Protein AF-A0A925IHN0-F1 (afdb_monomer)

Radius of gyration: 24.18 Å; Cα contacts (8 Å, |Δi|>4): 310; chains: 1; bounding box: 68×54×60 Å

Structure (mmCIF, N/CA/C/O backbone):
data_AF-A0A925IHN0-F1
#
_entry.id   AF-A0A925IHN0-F1
#
loop_
_atom_site.group_PDB
_atom_site.id
_atom_site.type_symbol
_atom_site.label_atom_id
_atom_site.label_alt_id
_atom_site.label_comp_id
_atom_site.label_asym_id
_atom_site.label_entity_id
_atom_site.label_seq_id
_atom_site.pdbx_PDB_ins_code
_atom_site.Cartn_x
_atom_site.Cartn_y
_atom_site.Cartn_z
_atom_site.occupancy
_atom_site.B_iso_or_equiv
_atom_site.auth_seq_id
_atom_site.auth_comp_id
_atom_site.auth_asym_id
_atom_site.auth_atom_id
_atom_site.pdbx_PDB_model_num
ATOM 1 N N . LEU A 1 1 ? 2.507 -2.393 -21.330 1.00 58.31 1 LEU A N 1
ATOM 2 C CA . LEU A 1 1 ? 3.337 -2.197 -22.536 1.00 58.31 1 LEU A CA 1
ATOM 3 C C . LEU A 1 1 ? 3.927 -3.542 -22.960 1.00 58.31 1 LEU A C 1
ATOM 5 O O . LEU A 1 1 ? 4.761 -4.059 -22.225 1.00 58.31 1 LEU A O 1
ATOM 9 N N . PRO A 1 2 ? 3.437 -4.178 -24.037 1.00 65.94 2 PRO A N 1
ATOM 10 C CA . PRO A 1 2 ? 4.237 -5.161 -24.770 1.00 65.94 2 PRO A CA 1
ATOM 11 C C . PRO A 1 2 ? 5.411 -4.454 -25.461 1.00 65.94 2 PRO A C 1
ATOM 13 O O . PRO A 1 2 ? 5.288 -3.276 -25.797 1.00 65.94 2 PRO A O 1
ATOM 16 N N . ALA A 1 3 ? 6.532 -5.144 -25.640 1.00 78.12 3 ALA A N 1
ATOM 17 C CA . ALA A 1 3 ? 7.730 -4.598 -26.274 1.00 78.12 3 ALA A CA 1
ATOM 18 C C . ALA A 1 3 ? 8.287 -5.596 -27.291 1.00 78.12 3 ALA A C 1
ATOM 20 O O . ALA A 1 3 ? 8.149 -6.799 -27.098 1.00 78.12 3 ALA A O 1
ATOM 21 N N . ASP A 1 4 ? 8.949 -5.127 -28.346 1.00 83.94 4 ASP A N 1
ATOM 22 C CA . ASP A 1 4 ? 9.647 -6.025 -29.281 1.00 83.94 4 ASP A CA 1
ATOM 23 C C . ASP A 1 4 ? 10.891 -6.649 -28.631 1.00 83.94 4 ASP A C 1
ATOM 25 O O . ASP A 1 4 ? 11.229 -7.809 -28.872 1.00 83.94 4 ASP A O 1
ATOM 29 N N . TYR A 1 5 ? 11.533 -5.883 -27.745 1.00 87.56 5 TYR A N 1
ATOM 30 C CA . TYR A 1 5 ? 12.759 -6.253 -27.052 1.00 87.56 5 TYR A CA 1
ATOM 31 C C . TYR A 1 5 ? 12.606 -6.058 -25.546 1.00 87.56 5 TYR A C 1
ATOM 33 O O . TYR A 1 5 ? 12.182 -4.998 -25.084 1.00 87.56 5 TYR A O 1
ATOM 41 N N . VAL A 1 6 ? 13.023 -7.056 -24.772 1.00 91.50 6 VAL A N 1
ATOM 42 C CA . VAL A 1 6 ? 13.167 -6.958 -23.315 1.00 91.50 6 VAL A CA 1
ATOM 43 C C . VAL A 1 6 ? 14.621 -7.238 -22.961 1.00 91.50 6 VAL A C 1
ATOM 45 O O . VAL A 1 6 ? 15.126 -8.331 -23.209 1.00 91.50 6 VAL A O 1
ATOM 48 N N . CYS A 1 7 ? 15.308 -6.257 -22.376 1.00 93.19 7 CYS A N 1
ATOM 49 C CA . CYS A 1 7 ? 16.692 -6.401 -21.930 1.00 93.19 7 CYS A CA 1
ATOM 50 C C . CYS A 1 7 ? 16.763 -6.387 -20.402 1.00 93.19 7 CYS A C 1
ATOM 52 O O . CYS A 1 7 ? 16.406 -5.398 -19.764 1.00 93.19 7 CYS A O 1
ATOM 54 N N . PHE A 1 8 ? 17.250 -7.477 -19.815 1.00 94.12 8 PHE A N 1
ATOM 55 C CA . PHE A 1 8 ? 17.527 -7.546 -18.386 1.00 94.12 8 PHE A CA 1
ATOM 56 C C . PHE A 1 8 ? 18.848 -6.838 -18.078 1.00 94.12 8 PHE A C 1
ATOM 58 O O . PHE A 1 8 ? 19.930 -7.301 -18.458 1.00 94.12 8 PHE A O 1
ATOM 65 N N . TYR A 1 9 ? 18.754 -5.716 -17.367 1.00 92.38 9 TYR A N 1
ATOM 66 C CA . TYR A 1 9 ? 19.922 -4.975 -16.897 1.00 92.38 9 TYR A CA 1
ATOM 67 C C . TYR A 1 9 ? 20.627 -5.702 -15.740 1.00 92.38 9 TYR A C 1
ATOM 69 O O . TYR A 1 9 ? 21.833 -5.944 -15.802 1.00 92.38 9 TYR A O 1
ATOM 77 N N . GLU A 1 10 ? 19.849 -6.144 -14.749 1.00 90.00 10 GLU A N 1
ATOM 78 C CA . GLU A 1 10 ? 20.274 -6.976 -13.620 1.00 90.00 10 GLU A CA 1
ATOM 79 C C . GLU A 1 10 ? 19.376 -8.215 -13.494 1.00 90.00 10 GLU A C 1
ATOM 81 O O . GLU A 1 10 ? 18.238 -8.233 -13.965 1.00 90.00 10 GLU A O 1
ATOM 86 N N . ILE A 1 11 ? 19.909 -9.268 -12.867 1.00 91.88 11 ILE A N 1
ATOM 87 C CA . ILE A 1 11 ? 19.202 -10.539 -12.619 1.00 91.88 11 ILE A CA 1
ATOM 88 C C . ILE A 1 11 ? 19.032 -10.834 -11.129 1.00 91.88 11 ILE A C 1
ATOM 90 O O . ILE A 1 11 ? 18.585 -11.918 -10.759 1.00 91.88 11 ILE A O 1
ATOM 94 N N . GLU A 1 12 ? 19.408 -9.881 -10.283 1.00 92.25 12 GLU A N 1
ATOM 95 C CA . GLU A 1 12 ? 19.244 -9.937 -8.840 1.00 92.25 12 GLU A CA 1
ATOM 96 C C . GLU A 1 12 ? 18.234 -8.874 -8.413 1.00 92.25 12 GLU A C 1
ATOM 98 O O . GLU A 1 12 ? 18.152 -7.799 -9.002 1.00 92.25 12 GLU A O 1
ATOM 103 N N . LYS A 1 13 ? 17.458 -9.172 -7.375 1.00 90.25 13 LYS A N 1
ATOM 104 C CA . LYS A 1 13 ? 16.543 -8.226 -6.738 1.00 90.25 13 LYS A CA 1
ATOM 105 C C . LYS A 1 13 ? 16.678 -8.303 -5.228 1.00 90.25 13 LYS A C 1
ATOM 107 O O . LYS A 1 13 ? 17.002 -9.356 -4.683 1.00 90.25 13 LYS A O 1
ATOM 112 N N . PHE A 1 14 ? 16.394 -7.192 -4.559 1.00 85.06 14 PHE A N 1
ATOM 113 C CA . PHE A 1 14 ? 16.209 -7.162 -3.114 1.00 85.06 14 PHE A CA 1
ATOM 114 C C . PHE A 1 14 ? 14.735 -7.419 -2.796 1.00 85.06 14 PHE A C 1
ATOM 116 O O . PHE A 1 14 ? 13.862 -6.723 -3.312 1.00 85.06 14 PHE A O 1
ATOM 123 N N . ASP A 1 15 ? 14.446 -8.427 -1.982 1.00 80.75 15 ASP A N 1
ATOM 124 C CA . ASP A 1 15 ? 13.079 -8.803 -1.590 1.00 80.75 15 ASP A CA 1
ATOM 125 C C . ASP A 1 15 ? 12.663 -8.250 -0.217 1.00 80.75 15 ASP A C 1
ATOM 127 O O . ASP A 1 15 ? 11.688 -8.709 0.371 1.00 80.75 15 ASP A O 1
ATOM 131 N N . GLY A 1 16 ? 13.403 -7.265 0.298 1.00 74.62 16 GLY A N 1
ATOM 132 C CA . GLY A 1 16 ? 13.219 -6.728 1.647 1.00 74.62 16 GLY A CA 1
ATOM 133 C C . GLY A 1 16 ? 14.130 -7.378 2.690 1.00 74.62 16 GLY A C 1
ATOM 134 O O . GLY A 1 16 ? 14.309 -6.800 3.759 1.00 74.62 16 GLY A O 1
ATOM 135 N N . LYS A 1 17 ? 14.737 -8.538 2.388 1.00 77.12 17 LYS A N 1
ATOM 136 C CA . LYS A 1 17 ? 15.638 -9.254 3.307 1.00 77.12 17 LYS A CA 1
ATOM 137 C C . LYS A 1 17 ? 17.033 -9.430 2.730 1.00 77.12 17 LYS A C 1
ATOM 139 O O . LYS A 1 17 ? 18.016 -9.115 3.394 1.00 77.12 17 LYS A O 1
ATOM 144 N N . GLN A 1 18 ? 17.132 -9.903 1.492 1.00 85.38 18 GLN A N 1
ATOM 145 C CA . GLN A 1 18 ? 18.422 -10.161 0.857 1.00 85.38 18 GLN A CA 1
ATOM 146 C C . GLN A 1 18 ? 18.384 -9.890 -0.642 1.00 85.38 18 GLN A C 1
ATOM 148 O O . GLN A 1 18 ? 17.324 -9.828 -1.267 1.00 85.38 18 GLN A O 1
ATOM 153 N N . LYS A 1 19 ? 19.570 -9.737 -1.236 1.00 89.25 19 LYS A N 1
ATOM 154 C CA . LYS A 1 19 ? 19.704 -9.780 -2.691 1.00 89.25 19 LYS A CA 1
ATOM 155 C C . LYS A 1 19 ? 19.684 -11.237 -3.138 1.00 89.25 19 LYS A C 1
ATOM 157 O O . LYS A 1 19 ? 20.515 -12.026 -2.696 1.00 89.25 19 LYS A O 1
ATOM 162 N N . ARG A 1 20 ? 18.735 -11.589 -4.002 1.00 93.19 20 ARG A N 1
ATOM 163 C CA . ARG A 1 20 ? 18.602 -12.927 -4.589 1.00 93.19 20 ARG A CA 1
ATOM 164 C C . ARG A 1 20 ? 18.421 -12.848 -6.095 1.00 93.19 20 ARG A C 1
ATOM 166 O O . ARG A 1 20 ? 17.941 -11.841 -6.609 1.00 93.19 20 ARG A O 1
ATOM 173 N N . LEU A 1 21 ? 18.726 -13.940 -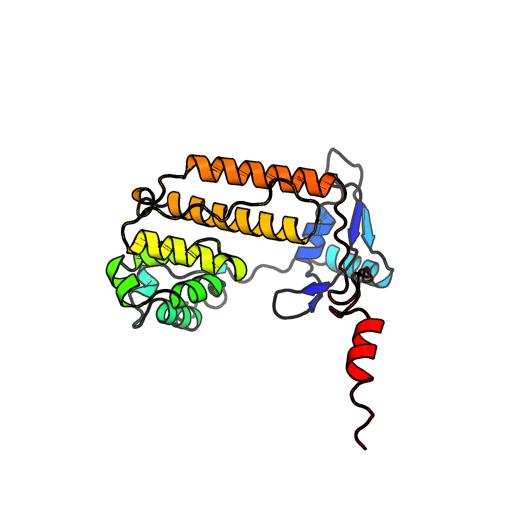6.788 1.00 93.31 21 LEU A N 1
ATOM 174 C CA . LEU A 1 21 ? 18.402 -14.083 -8.204 1.00 93.31 21 LEU A CA 1
ATOM 175 C C . LEU A 1 21 ? 16.885 -14.019 -8.446 1.00 93.31 21 LEU A C 1
ATOM 177 O O . LEU A 1 21 ? 16.080 -14.412 -7.590 1.00 93.31 21 LEU A O 1
ATOM 181 N N . LEU A 1 22 ? 16.507 -13.546 -9.633 1.00 93.75 22 LEU A N 1
ATOM 182 C CA . LEU A 1 22 ? 15.145 -13.661 -10.145 1.00 93.75 22 LEU A CA 1
ATOM 183 C C . LEU A 1 22 ? 14.744 -15.138 -10.247 1.00 93.75 22 LEU A C 1
ATOM 185 O O . LEU A 1 22 ? 15.524 -15.989 -10.674 1.00 93.75 22 LEU A O 1
ATOM 189 N N . SER A 1 23 ? 13.508 -15.430 -9.861 1.00 92.25 23 SER A N 1
ATOM 190 C CA . SER A 1 23 ? 12.905 -16.751 -10.029 1.00 92.25 23 SER A CA 1
ATOM 191 C C . SER A 1 23 ? 12.541 -17.017 -11.493 1.00 92.25 23 SER A C 1
ATOM 193 O O . SER A 1 23 ? 12.375 -16.088 -12.285 1.00 92.25 23 SER A O 1
ATOM 195 N N . THR A 1 24 ? 12.348 -18.293 -11.839 1.00 93.50 24 THR A N 1
ATOM 196 C CA . THR A 1 24 ? 11.813 -18.729 -13.141 1.00 93.50 24 THR A CA 1
ATOM 197 C C . THR A 1 24 ? 10.553 -17.953 -13.527 1.00 93.50 24 THR A C 1
ATOM 199 O O . THR A 1 24 ? 10.497 -17.377 -14.611 1.00 93.50 24 THR A O 1
ATOM 202 N N . ALA A 1 25 ? 9.584 -17.848 -12.611 1.00 91.94 25 ALA A N 1
ATOM 203 C CA . ALA A 1 25 ? 8.328 -17.144 -12.855 1.00 91.94 25 ALA A CA 1
ATOM 204 C C . ALA A 1 25 ? 8.532 -15.638 -13.099 1.00 91.94 25 ALA A C 1
ATOM 206 O O . ALA A 1 25 ? 7.928 -15.081 -14.011 1.00 91.94 25 ALA A O 1
ATOM 207 N N . GLU A 1 26 ? 9.415 -14.978 -12.338 1.00 93.38 26 GLU A N 1
ATOM 208 C CA . GLU A 1 26 ? 9.746 -13.559 -12.548 1.00 93.38 26 GLU A CA 1
ATOM 209 C C . GLU A 1 26 ? 10.398 -13.339 -13.926 1.00 93.38 26 GLU A C 1
ATOM 211 O O . GLU A 1 26 ? 10.008 -12.426 -14.656 1.00 93.38 26 GLU A O 1
ATOM 216 N N . VAL A 1 27 ? 11.343 -14.200 -14.324 1.00 94.00 27 VAL A N 1
ATOM 217 C CA . VAL A 1 27 ? 11.998 -14.125 -15.642 1.00 94.00 27 VAL A CA 1
ATOM 218 C C . VAL A 1 27 ? 11.002 -14.370 -16.775 1.00 94.00 27 VAL A C 1
ATOM 220 O O . VAL A 1 27 ? 11.007 -13.623 -17.751 1.00 94.00 27 VAL A O 1
ATOM 223 N N . GLN A 1 28 ? 10.127 -15.368 -16.652 1.00 92.38 28 GLN A N 1
ATOM 224 C CA . GLN A 1 28 ? 9.089 -15.662 -17.645 1.00 92.38 28 GLN A CA 1
ATOM 225 C C . GLN A 1 28 ? 8.056 -14.536 -17.747 1.00 92.38 28 GLN A C 1
ATOM 227 O O . GLN A 1 28 ? 7.673 -14.159 -18.852 1.00 92.38 28 GLN A O 1
ATOM 232 N N . GLN A 1 29 ? 7.651 -13.937 -16.625 1.00 90.75 29 GLN A N 1
ATOM 233 C CA . GLN A 1 29 ? 6.698 -12.826 -16.608 1.00 90.75 29 GLN A CA 1
ATOM 234 C C . GLN A 1 29 ? 7.269 -11.558 -17.258 1.00 90.75 29 GLN A C 1
ATOM 236 O O . GLN A 1 29 ? 6.552 -10.867 -17.985 1.00 90.75 29 GLN A O 1
ATOM 241 N N . ILE A 1 30 ? 8.540 -11.241 -16.994 1.00 91.75 30 ILE A N 1
ATOM 242 C CA . ILE A 1 30 ? 9.224 -10.076 -17.573 1.00 91.75 30 ILE A CA 1
ATOM 243 C C . ILE A 1 30 ? 9.556 -10.343 -19.046 1.00 91.75 30 ILE A C 1
ATOM 245 O O . ILE A 1 30 ? 9.188 -9.556 -19.916 1.00 91.75 30 ILE A O 1
ATOM 249 N N . GLY A 1 31 ? 10.201 -11.475 -19.337 1.00 90.62 31 GLY A N 1
ATOM 250 C CA . GLY A 1 31 ? 10.608 -11.871 -20.684 1.00 90.62 31 GLY A CA 1
ATOM 251 C C . GLY A 1 31 ? 9.425 -12.105 -21.621 1.00 90.62 31 GLY A C 1
ATOM 252 O O . GLY A 1 31 ? 9.484 -11.711 -22.777 1.00 90.62 31 GLY A O 1
ATOM 253 N N . GLY A 1 32 ? 8.309 -12.636 -21.117 1.00 88.38 32 GLY A N 1
ATOM 254 C CA . GLY A 1 32 ? 7.069 -12.832 -21.876 1.00 88.38 32 GLY A CA 1
ATOM 255 C C . GLY A 1 32 ? 6.355 -11.534 -22.268 1.00 88.38 32 GLY A C 1
ATOM 256 O O . GLY A 1 32 ? 5.334 -11.574 -22.951 1.00 88.38 32 GLY A O 1
ATOM 257 N N . ARG A 1 33 ? 6.865 -10.363 -21.854 1.00 87.56 33 ARG A N 1
ATOM 258 C CA . ARG A 1 33 ? 6.462 -9.071 -22.432 1.00 87.56 33 ARG A CA 1
ATOM 259 C C . ARG A 1 33 ? 7.106 -8.814 -23.799 1.00 87.56 33 ARG A C 1
ATOM 261 O O . ARG A 1 33 ? 6.639 -7.902 -24.484 1.00 87.56 33 ARG A O 1
ATOM 268 N N . ALA A 1 34 ? 8.138 -9.581 -24.170 1.00 88.00 34 ALA A N 1
ATOM 269 C CA . ALA A 1 34 ? 8.779 -9.528 -25.476 1.00 88.00 34 ALA A CA 1
ATOM 270 C C . ALA A 1 34 ? 7.908 -10.231 -26.524 1.00 88.00 34 ALA A C 1
ATOM 272 O O . ALA A 1 34 ? 7.707 -11.442 -26.458 1.00 88.00 34 ALA A O 1
ATOM 273 N N . GLY A 1 35 ? 7.443 -9.476 -27.517 1.00 76.38 35 GLY A N 1
ATOM 274 C CA . GLY A 1 35 ? 6.605 -9.962 -28.605 1.00 76.38 35 GLY A CA 1
ATOM 275 C C . GLY A 1 35 ? 5.163 -10.240 -28.172 1.00 76.38 35 GLY A C 1
ATOM 276 O O . GLY A 1 35 ? 4.886 -10.865 -27.148 1.00 76.38 35 GLY A O 1
ATOM 277 N N . ARG A 1 36 ? 4.203 -9.786 -28.978 1.00 67.94 36 ARG A N 1
ATOM 278 C CA . ARG A 1 36 ? 2.797 -10.185 -28.857 1.00 67.94 36 ARG A CA 1
ATOM 279 C C . ARG A 1 36 ? 2.274 -10.646 -30.203 1.00 67.94 36 ARG A C 1
ATOM 281 O O . ARG A 1 36 ? 2.460 -9.962 -31.208 1.00 67.94 36 ARG A O 1
ATOM 288 N N . PHE A 1 37 ? 1.557 -11.766 -30.181 1.00 60.47 37 PHE A N 1
ATOM 289 C CA . PHE A 1 37 ? 0.825 -12.281 -31.332 1.00 60.47 37 PHE A CA 1
ATOM 290 C C . PHE A 1 37 ? -0.070 -11.174 -31.920 1.00 60.47 37 PHE A C 1
ATOM 292 O O . PHE A 1 37 ? -0.899 -10.610 -31.205 1.00 60.47 37 PHE A O 1
ATOM 299 N N . GLY A 1 38 ? 0.155 -10.821 -33.189 1.00 64.12 38 GLY A N 1
ATOM 300 C CA . GLY A 1 38 ? -0.572 -9.766 -33.911 1.00 64.12 38 GLY A CA 1
ATOM 301 C C . GLY A 1 38 ? 0.113 -8.392 -33.996 1.00 64.12 38 GLY A C 1
ATOM 302 O O . GLY A 1 38 ? -0.321 -7.580 -34.805 1.00 64.12 38 GLY A O 1
ATOM 303 N N . PHE A 1 39 ? 1.180 -8.128 -33.228 1.00 60.41 39 PHE A N 1
ATOM 304 C CA . PHE A 1 39 ? 1.933 -6.857 -33.285 1.00 60.41 39 PHE A CA 1
ATOM 305 C C . PHE A 1 39 ? 3.406 -7.033 -33.672 1.00 60.41 39 PHE A C 1
ATOM 307 O O . PHE A 1 39 ? 3.976 -6.145 -34.300 1.00 60.41 39 PHE A O 1
ATOM 314 N N . SER A 1 40 ? 4.001 -8.184 -33.352 1.00 60.66 40 SER A N 1
ATOM 315 C CA . SER A 1 40 ? 5.400 -8.493 -33.666 1.00 60.66 40 SER A CA 1
ATOM 316 C C . SER A 1 40 ? 5.516 -9.953 -34.107 1.00 60.66 40 SER A C 1
ATOM 318 O O . SER A 1 40 ? 4.911 -10.831 -33.492 1.00 60.66 40 SER A O 1
ATOM 320 N N . ASN A 1 41 ? 6.317 -10.231 -35.143 1.00 67.31 41 ASN A N 1
ATOM 321 C CA . ASN A 1 41 ? 6.555 -11.602 -35.626 1.00 67.31 41 ASN A CA 1
ATOM 322 C C . ASN A 1 41 ? 7.339 -12.459 -34.614 1.00 67.31 41 ASN A C 1
ATOM 324 O O . ASN A 1 41 ? 7.203 -13.679 -34.600 1.00 67.31 41 ASN A O 1
ATOM 328 N N . ALA A 1 42 ? 8.156 -11.824 -33.770 1.00 76.94 42 ALA A N 1
ATOM 329 C CA . ALA A 1 42 ? 8.892 -12.453 -32.680 1.00 76.94 42 ALA A CA 1
ATOM 330 C C . ALA A 1 42 ? 9.222 -11.416 -31.594 1.00 76.94 42 ALA A C 1
ATOM 332 O O . ALA A 1 42 ? 9.293 -10.221 -31.877 1.00 76.94 42 ALA A O 1
ATOM 333 N N . GLY A 1 43 ? 9.437 -11.884 -30.363 1.00 86.06 43 GLY A N 1
ATOM 334 C CA . GLY A 1 43 ? 9.983 -11.092 -29.262 1.00 86.06 43 GLY A CA 1
ATOM 335 C C . GLY A 1 43 ? 11.420 -11.498 -28.958 1.00 86.06 43 GLY A C 1
ATOM 336 O O . GLY A 1 43 ? 11.735 -12.689 -28.953 1.00 86.06 43 GLY A O 1
ATOM 337 N N . ILE A 1 44 ? 12.295 -10.527 -28.696 1.00 90.50 44 ILE A N 1
ATOM 338 C CA . ILE A 1 44 ? 13.705 -10.785 -28.376 1.00 90.50 44 ILE A CA 1
ATOM 339 C C . ILE A 1 44 ? 13.974 -10.466 -26.905 1.00 90.50 44 ILE A C 1
ATOM 341 O O . ILE A 1 44 ? 13.706 -9.369 -26.419 1.00 90.50 44 ILE A O 1
ATOM 345 N N . ILE A 1 45 ? 14.554 -11.437 -26.197 1.00 93.12 45 ILE A N 1
ATOM 346 C CA . ILE A 1 45 ? 14.963 -11.303 -24.798 1.00 93.12 45 ILE A CA 1
ATOM 347 C C . ILE A 1 45 ? 16.491 -11.265 -24.736 1.00 93.12 45 ILE A C 1
ATOM 349 O O . ILE A 1 45 ? 17.165 -12.151 -25.264 1.00 93.12 45 ILE A O 1
ATOM 353 N N . GLY A 1 46 ? 17.039 -10.244 -24.081 1.00 93.12 46 GLY A N 1
ATOM 354 C CA . GLY A 1 46 ? 18.475 -10.009 -23.959 1.00 93.12 46 GLY A CA 1
ATOM 355 C C . GLY A 1 46 ? 18.921 -9.696 -22.532 1.00 93.12 46 GLY A C 1
ATOM 356 O O . GLY A 1 46 ? 18.112 -9.565 -21.614 1.00 93.12 46 GLY A O 1
ATOM 357 N N . ALA A 1 47 ? 20.234 -9.561 -22.356 1.00 94.69 47 ALA A N 1
ATOM 358 C CA . ALA A 1 47 ? 20.855 -9.108 -21.116 1.00 94.69 47 ALA A CA 1
ATOM 359 C C . ALA A 1 47 ? 22.118 -8.295 -21.420 1.00 94.69 47 ALA A C 1
ATOM 361 O O . ALA A 1 47 ? 22.730 -8.469 -22.473 1.00 94.69 47 ALA A O 1
ATOM 362 N N . THR A 1 48 ? 22.544 -7.457 -20.477 1.00 92.56 48 THR A N 1
ATOM 363 C CA . THR A 1 48 ? 23.720 -6.574 -20.628 1.00 92.56 48 THR A CA 1
ATOM 364 C C . THR A 1 48 ? 25.060 -7.305 -20.672 1.00 92.56 48 THR A C 1
ATOM 366 O O . THR A 1 48 ? 26.055 -6.742 -21.119 1.00 92.56 48 THR A O 1
ATOM 369 N N . ASN A 1 49 ? 25.115 -8.559 -20.215 1.00 93.50 49 ASN A N 1
ATOM 370 C CA . ASN A 1 49 ? 26.321 -9.377 -20.267 1.00 93.50 49 ASN A CA 1
ATOM 371 C C . ASN A 1 49 ? 26.006 -10.855 -20.547 1.00 93.50 49 ASN A C 1
ATOM 373 O O . ASN A 1 49 ? 24.917 -11.360 -20.260 1.00 93.50 49 ASN A O 1
ATOM 377 N N . LYS A 1 50 ? 27.002 -11.566 -21.089 1.00 92.88 50 LYS A N 1
ATOM 378 C CA . LYS A 1 50 ? 26.872 -12.961 -21.539 1.00 92.88 50 LYS A CA 1
ATOM 379 C C . LYS A 1 50 ? 26.536 -13.933 -20.403 1.00 92.88 50 LYS A C 1
ATOM 381 O O . LYS A 1 50 ? 25.787 -14.883 -20.615 1.00 92.88 50 LYS A O 1
ATOM 386 N N . ARG A 1 51 ? 27.059 -13.693 -19.194 1.00 93.31 51 ARG A N 1
ATOM 387 C CA . ARG A 1 51 ? 26.772 -14.523 -18.013 1.00 93.31 51 ARG A CA 1
ATOM 388 C C . ARG A 1 51 ? 25.288 -14.455 -17.653 1.00 93.31 51 ARG A C 1
ATOM 390 O O . ARG A 1 51 ? 24.648 -15.497 -17.532 1.00 93.31 51 ARG A O 1
ATOM 397 N N . ASN A 1 52 ? 24.742 -13.248 -17.542 1.00 94.00 52 ASN A N 1
ATOM 398 C CA . ASN A 1 52 ? 23.334 -13.022 -17.232 1.00 94.00 52 ASN A CA 1
ATOM 399 C C . ASN A 1 52 ? 22.433 -13.582 -18.333 1.00 94.00 52 ASN A C 1
ATOM 401 O O . ASN A 1 52 ? 21.450 -14.247 -18.021 1.00 94.00 52 ASN A O 1
ATOM 405 N N . LEU A 1 53 ? 22.806 -13.403 -19.605 1.00 95.12 53 LEU A N 1
ATOM 406 C CA . LEU A 1 53 ? 22.064 -13.960 -20.738 1.00 95.12 53 LEU A CA 1
ATOM 407 C C . LEU A 1 53 ? 21.926 -15.487 -20.646 1.00 95.12 53 LEU A C 1
ATOM 409 O O . LEU A 1 53 ? 20.840 -16.019 -20.867 1.00 95.12 53 LEU A O 1
ATOM 413 N N . ASN A 1 54 ? 23.001 -16.192 -20.281 1.00 95.19 54 ASN A N 1
ATOM 414 C CA . ASN A 1 54 ? 22.967 -17.646 -20.107 1.00 95.19 54 ASN A CA 1
ATOM 415 C C . ASN A 1 54 ? 22.031 -18.068 -18.963 1.00 95.19 54 ASN A C 1
ATOM 417 O O . ASN A 1 54 ? 21.280 -19.034 -19.107 1.00 95.19 54 ASN A O 1
ATOM 421 N N . ILE A 1 55 ? 22.045 -17.336 -17.844 1.00 94.38 55 ILE A N 1
ATOM 422 C CA . ILE A 1 55 ? 21.163 -17.598 -16.698 1.00 94.38 55 ILE A CA 1
ATOM 423 C C . ILE A 1 55 ? 19.701 -17.349 -17.082 1.00 94.38 55 ILE A C 1
ATOM 425 O O . ILE A 1 55 ? 18.861 -18.216 -16.856 1.00 94.38 55 ILE A O 1
ATOM 429 N N . ILE A 1 56 ? 19.403 -16.217 -17.723 1.00 95.31 56 ILE A N 1
ATOM 430 C CA . ILE A 1 56 ? 18.055 -15.875 -18.197 1.00 95.31 56 ILE A CA 1
ATOM 431 C C . ILE A 1 56 ? 17.553 -16.920 -19.185 1.00 95.31 56 ILE A C 1
ATOM 433 O O . ILE A 1 56 ? 16.428 -17.378 -19.043 1.00 95.31 56 ILE A O 1
ATOM 437 N N . ARG A 1 57 ? 18.382 -17.359 -20.140 1.00 95.06 57 ARG A N 1
ATOM 438 C CA . ARG A 1 57 ? 18.004 -18.418 -21.087 1.00 95.06 57 ARG A CA 1
ATOM 439 C C . ARG A 1 57 ? 17.630 -19.711 -20.366 1.00 95.06 57 ARG A C 1
ATOM 441 O O . ARG A 1 57 ? 16.646 -20.341 -20.742 1.00 95.06 57 ARG A O 1
ATOM 448 N N . ARG A 1 58 ? 18.391 -20.108 -19.342 1.00 95.12 58 ARG A N 1
ATOM 449 C CA . ARG A 1 58 ? 18.075 -21.297 -18.540 1.00 95.12 58 ARG A CA 1
ATOM 450 C C . ARG A 1 58 ? 16.771 -21.120 -17.761 1.00 95.12 58 ARG A C 1
ATOM 452 O O . ARG A 1 58 ? 15.944 -22.018 -17.790 1.00 95.12 58 ARG A O 1
ATOM 459 N N . LEU A 1 59 ? 16.591 -19.986 -17.083 1.00 94.56 59 LEU A N 1
ATOM 460 C CA . LEU A 1 59 ? 15.404 -19.712 -16.269 1.00 94.56 59 LEU A CA 1
ATOM 461 C C . LEU A 1 59 ? 14.142 -19.548 -17.120 1.00 94.56 59 LEU A C 1
ATOM 463 O O . LEU A 1 59 ? 13.098 -20.061 -16.754 1.00 94.56 59 LEU A O 1
ATOM 467 N N . PHE A 1 60 ? 14.227 -18.881 -18.269 1.00 93.88 60 PHE A N 1
ATOM 468 C CA . PHE A 1 60 ? 13.078 -18.649 -19.143 1.00 93.88 60 PHE A CA 1
ATOM 469 C C . PHE A 1 60 ? 12.505 -19.955 -19.708 1.00 93.88 60 PHE A C 1
ATOM 471 O O . PHE A 1 60 ? 11.289 -20.115 -19.759 1.00 93.88 60 PHE A O 1
ATOM 478 N N . ASN A 1 61 ? 13.377 -20.902 -20.072 1.00 93.75 61 ASN A N 1
ATOM 479 C CA . ASN A 1 61 ? 12.986 -22.211 -20.609 1.00 93.75 61 ASN A CA 1
ATOM 480 C C . ASN A 1 61 ? 12.775 -23.285 -19.527 1.00 93.75 61 ASN A C 1
ATOM 482 O O . ASN A 1 61 ? 12.512 -24.436 -19.864 1.00 93.75 61 ASN A O 1
ATOM 486 N N . ALA A 1 62 ? 12.939 -22.950 -18.245 1.00 94.06 62 ALA A N 1
ATOM 487 C CA . ALA A 1 62 ? 12.678 -23.890 -17.164 1.00 94.06 62 ALA A CA 1
ATOM 488 C C . ALA A 1 62 ? 11.168 -24.103 -16.992 1.00 94.06 62 ALA A C 1
ATOM 490 O O . ALA A 1 62 ? 10.373 -23.186 -17.207 1.00 94.06 62 ALA A O 1
ATOM 491 N N . GLU A 1 63 ? 10.769 -25.296 -16.559 1.00 90.50 63 GLU A N 1
ATOM 492 C CA . GLU A 1 63 ? 9.368 -25.545 -16.229 1.00 90.50 63 GLU A CA 1
ATOM 493 C C . GLU A 1 63 ? 8.913 -24.639 -15.071 1.00 90.50 63 GLU A C 1
ATOM 495 O O . GLU A 1 63 ? 9.667 -24.431 -14.109 1.00 90.50 63 GLU A O 1
ATOM 500 N N . PRO A 1 64 ? 7.694 -24.073 -15.143 1.00 80.94 64 PRO A N 1
ATOM 501 C CA . PRO A 1 64 ? 7.139 -23.299 -14.046 1.00 80.94 64 PRO A CA 1
ATOM 502 C C . PRO A 1 64 ? 7.047 -24.143 -12.774 1.00 80.94 64 PRO A C 1
ATOM 504 O O . PRO A 1 64 ? 6.577 -25.279 -12.789 1.00 80.94 64 PRO A O 1
ATOM 507 N N . VAL A 1 65 ? 7.456 -23.564 -11.646 1.00 84.62 65 VAL A N 1
ATOM 508 C CA . VAL A 1 65 ? 7.290 -24.215 -10.344 1.00 84.62 65 VAL A CA 1
ATOM 509 C C . VAL A 1 65 ? 5.796 -24.314 -10.042 1.00 84.62 65 VAL A C 1
ATOM 511 O O . VAL A 1 65 ? 5.087 -23.307 -10.066 1.00 84.62 65 VAL A O 1
ATOM 514 N N . THR A 1 66 ? 5.320 -25.523 -9.746 1.00 86.25 66 THR A N 1
ATOM 515 C CA . THR A 1 66 ? 3.921 -25.736 -9.362 1.00 86.25 66 THR A CA 1
ATOM 516 C C . THR A 1 66 ? 3.648 -25.050 -8.026 1.00 86.25 66 THR A C 1
ATOM 518 O O . THR A 1 66 ? 4.410 -25.203 -7.070 1.00 86.25 66 THR A O 1
ATOM 521 N N . LEU A 1 67 ? 2.561 -24.280 -7.955 1.00 85.69 67 LEU A N 1
ATOM 522 C CA . LEU A 1 67 ? 2.127 -23.656 -6.710 1.00 85.69 67 LEU A CA 1
ATOM 523 C C . LEU A 1 67 ? 1.654 -24.738 -5.739 1.00 85.69 67 LEU A C 1
ATOM 525 O O . LEU A 1 67 ? 0.742 -25.498 -6.049 1.00 85.69 67 LEU A O 1
ATOM 529 N N . THR A 1 68 ? 2.279 -24.794 -4.567 1.00 87.56 68 THR A N 1
ATOM 530 C CA . THR A 1 68 ? 2.000 -25.820 -3.555 1.00 87.56 68 THR A CA 1
ATOM 531 C C . THR A 1 68 ? 1.054 -25.342 -2.461 1.00 87.56 68 THR A C 1
ATOM 533 O O . THR A 1 68 ? 0.364 -26.161 -1.872 1.00 87.56 68 THR A O 1
ATOM 536 N N . HIS A 1 69 ? 0.993 -24.032 -2.196 1.00 88.50 69 HIS A N 1
ATOM 537 C CA . HIS A 1 69 ? 0.211 -23.484 -1.089 1.00 88.50 69 HIS A CA 1
ATOM 538 C C . HIS A 1 69 ? -0.631 -22.278 -1.513 1.00 88.50 69 HIS A C 1
ATOM 540 O O . HIS A 1 69 ? -0.146 -21.388 -2.218 1.00 88.50 69 HIS A O 1
ATOM 546 N N . ALA A 1 70 ? -1.856 -22.201 -0.998 1.00 89.25 70 ALA A N 1
ATOM 547 C CA . ALA A 1 70 ? -2.647 -20.978 -0.941 1.00 89.25 70 ALA A CA 1
ATOM 548 C C . ALA A 1 70 ? -2.255 -20.151 0.295 1.00 89.25 70 ALA A C 1
ATOM 550 O O . ALA A 1 70 ? -1.893 -20.700 1.338 1.00 89.25 70 ALA A O 1
ATOM 551 N N . ARG A 1 71 ? -2.314 -18.821 0.186 1.00 89.38 71 ARG A N 1
ATOM 552 C CA . ARG A 1 71 ? -2.060 -17.907 1.307 1.00 89.38 71 ARG A CA 1
ATOM 553 C C . ARG A 1 71 ? -3.389 -17.467 1.913 1.00 89.38 71 ARG A C 1
ATOM 555 O O . ARG A 1 71 ? -4.248 -16.993 1.176 1.00 89.38 71 ARG A O 1
ATOM 562 N N . VAL A 1 72 ? -3.543 -17.607 3.226 1.00 89.00 72 VAL A N 1
ATOM 563 C CA . VAL A 1 72 ? -4.759 -17.215 3.962 1.00 89.00 72 VAL A CA 1
ATOM 564 C C . VAL A 1 72 ? -4.436 -16.178 5.031 1.00 89.00 72 VAL A C 1
ATOM 566 O O . VAL A 1 72 ? -3.344 -16.181 5.594 1.00 89.00 72 VAL A O 1
ATOM 569 N N . ALA A 1 73 ? -5.382 -15.284 5.299 1.00 90.19 73 ALA A N 1
ATOM 570 C CA . ALA A 1 73 ? -5.304 -14.255 6.333 1.00 90.19 73 ALA A CA 1
ATOM 571 C C . ALA A 1 73 ? -6.450 -14.467 7.340 1.00 90.19 73 ALA A C 1
ATOM 573 O O . ALA A 1 73 ? -7.461 -15.060 6.955 1.00 90.19 73 ALA A O 1
ATOM 574 N N . PRO A 1 74 ? -6.313 -14.001 8.593 1.00 90.81 74 PRO A N 1
ATOM 575 C CA . PRO A 1 74 ? -7.335 -14.212 9.604 1.00 90.81 74 PRO A CA 1
ATOM 576 C C . PRO A 1 74 ? -8.600 -13.422 9.287 1.00 90.81 74 PRO A C 1
ATOM 578 O O . PRO A 1 74 ? -8.550 -12.260 8.870 1.00 90.81 74 PRO A O 1
ATOM 581 N N . THR A 1 75 ? -9.738 -14.047 9.544 1.00 91.25 75 THR A N 1
ATOM 582 C CA . THR A 1 75 ? -11.043 -13.394 9.592 1.00 91.25 75 THR A CA 1
ATOM 583 C C . THR A 1 75 ? -11.308 -12.812 10.983 1.00 91.25 75 THR A C 1
ATOM 585 O O . THR A 1 75 ? -10.541 -13.005 11.925 1.00 91.25 75 THR A O 1
ATOM 588 N N . TYR A 1 76 ? -12.418 -12.087 11.127 1.00 92.94 76 TYR A N 1
ATOM 589 C CA . TYR A 1 76 ? -12.887 -11.626 12.435 1.00 92.94 76 TYR A CA 1
ATOM 590 C C . TYR A 1 76 ? -13.103 -12.793 13.415 1.00 92.94 76 TYR A C 1
ATOM 592 O O . TYR A 1 76 ? -12.643 -12.723 14.555 1.00 92.94 76 TYR A O 1
ATOM 600 N N . ASP A 1 77 ? -13.746 -13.870 12.951 1.00 91.81 77 ASP A N 1
ATOM 601 C CA . ASP A 1 77 ? -14.078 -15.039 13.774 1.00 91.81 77 ASP A CA 1
ATOM 602 C C . ASP A 1 77 ? -12.826 -15.810 14.211 1.00 91.81 77 ASP A C 1
ATOM 604 O O . ASP A 1 77 ? -12.783 -16.362 15.308 1.00 91.81 77 ASP A O 1
ATOM 608 N N . ASP A 1 78 ? -11.764 -15.792 13.402 1.00 89.56 78 ASP A N 1
ATOM 609 C CA . ASP A 1 78 ? -10.487 -16.398 13.788 1.00 89.56 78 ASP A CA 1
ATOM 610 C C . ASP A 1 78 ? -9.817 -15.643 14.946 1.00 89.56 78 ASP A C 1
ATOM 612 O O . ASP A 1 78 ? -9.173 -16.249 15.803 1.00 89.56 78 ASP A O 1
ATOM 616 N N . LEU A 1 79 ? -9.946 -14.312 14.970 1.00 91.88 79 LEU A N 1
ATOM 617 C CA . LEU A 1 79 ? -9.241 -13.456 15.927 1.00 91.88 79 LEU A CA 1
ATOM 618 C C . LEU A 1 79 ? -9.981 -13.313 17.252 1.00 91.88 79 LEU A C 1
ATOM 620 O O . LEU A 1 79 ? -9.327 -13.238 18.289 1.00 91.88 79 LEU A O 1
ATOM 624 N N . ILE A 1 80 ? -11.319 -13.317 17.251 1.00 91.38 80 ILE A N 1
ATOM 625 C CA . ILE A 1 80 ? -12.103 -13.196 18.493 1.00 91.38 80 ILE A CA 1
ATOM 626 C C . ILE A 1 80 ? -11.845 -14.359 19.464 1.00 91.38 80 ILE A C 1
ATOM 628 O O . ILE A 1 80 ? -11.952 -14.191 20.677 1.00 91.38 80 ILE A O 1
ATOM 632 N N . MET A 1 81 ? -11.461 -15.523 18.934 1.00 87.56 81 MET A N 1
ATOM 633 C CA . MET A 1 81 ? -11.135 -16.717 19.715 1.00 87.56 81 MET A CA 1
ATOM 634 C C . MET A 1 81 ? -9.751 -16.644 20.378 1.00 87.56 81 MET A C 1
ATOM 636 O O . MET A 1 81 ? -9.453 -17.446 21.264 1.00 87.56 81 MET A O 1
ATOM 640 N N . ILE A 1 82 ? -8.898 -15.704 19.961 1.00 90.19 82 ILE A N 1
ATOM 641 C CA . ILE A 1 82 ? -7.529 -15.562 20.457 1.00 90.19 82 ILE A CA 1
ATOM 642 C C . ILE A 1 82 ? -7.498 -14.486 21.554 1.00 90.19 82 ILE A C 1
ATOM 644 O O . ILE A 1 82 ? -7.940 -13.358 21.326 1.00 90.19 82 ILE A O 1
ATOM 648 N N . PRO A 1 83 ? -6.961 -14.780 22.750 1.00 89.00 83 PRO A N 1
ATOM 649 C CA . PRO A 1 83 ? -6.849 -13.785 23.807 1.00 89.00 83 PRO A CA 1
ATOM 650 C C . PRO A 1 83 ? -5.731 -12.775 23.508 1.00 89.00 83 PRO A C 1
ATOM 652 O O . PRO A 1 83 ? -4.659 -13.135 23.020 1.00 89.00 83 PRO A O 1
ATOM 655 N N . GLY A 1 84 ? -5.949 -11.513 23.882 1.00 90.81 84 GLY A N 1
ATOM 656 C CA . GLY A 1 84 ? -4.939 -10.453 23.804 1.00 90.81 84 GLY A CA 1
ATOM 657 C C . GLY A 1 84 ? -5.410 -9.221 23.037 1.00 90.81 84 GLY A C 1
ATOM 658 O O . GLY A 1 84 ? -6.577 -9.117 22.662 1.00 90.81 84 GLY A O 1
ATOM 659 N N . GLY A 1 85 ? -4.501 -8.263 22.836 1.00 93.88 85 GLY A N 1
ATOM 660 C CA . GLY A 1 85 ? -4.758 -7.115 21.966 1.00 93.88 85 GLY A CA 1
ATOM 661 C C . GLY A 1 85 ? -4.712 -7.509 20.489 1.00 93.88 85 GLY A C 1
ATOM 662 O O . GLY A 1 85 ? -4.170 -8.551 20.136 1.00 93.88 85 GLY A O 1
ATOM 663 N N . LEU A 1 86 ? -5.228 -6.654 19.602 1.00 96.44 86 LEU A N 1
ATOM 664 C CA . LEU A 1 86 ? -5.305 -6.939 18.162 1.00 96.44 86 LEU A CA 1
ATOM 665 C C . LEU A 1 86 ? -3.946 -7.321 17.542 1.00 96.44 86 LEU A C 1
ATOM 667 O O . LEU A 1 86 ? -3.863 -8.255 16.749 1.00 96.44 86 LEU A O 1
ATOM 671 N N . ALA A 1 87 ? -2.867 -6.630 17.922 1.00 96.50 87 ALA A N 1
ATOM 672 C CA . ALA A 1 87 ? -1.525 -6.967 17.450 1.00 96.50 87 ALA A CA 1
ATOM 673 C C . ALA A 1 87 ? -1.088 -8.364 17.919 1.00 96.50 87 ALA A C 1
ATOM 675 O O . ALA A 1 87 ? -0.582 -9.147 17.116 1.00 96.50 87 ALA A O 1
ATOM 676 N N . ASP A 1 88 ? -1.330 -8.692 19.191 1.00 94.00 88 ASP A N 1
ATOM 677 C CA . ASP A 1 88 ? -1.008 -10.003 19.759 1.00 94.00 88 ASP A CA 1
ATOM 678 C C . ASP A 1 88 ? -1.829 -11.102 19.094 1.00 94.00 88 ASP A C 1
ATOM 680 O O . ASP A 1 88 ? -1.279 -12.145 18.764 1.00 94.00 88 ASP A O 1
ATOM 684 N N . GLN A 1 89 ? -3.117 -10.856 18.837 1.00 93.94 89 GLN A N 1
ATOM 685 C CA . GLN A 1 89 ? -3.998 -11.791 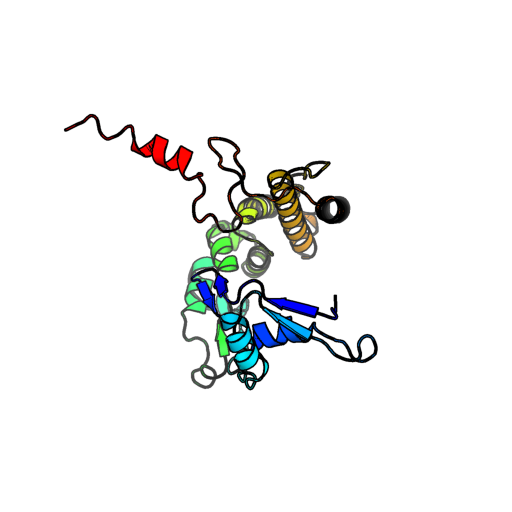18.141 1.00 93.94 89 GLN A CA 1
ATOM 686 C C . GLN A 1 89 ? -3.480 -12.108 16.736 1.00 93.94 89 GLN A C 1
ATOM 688 O O . GLN A 1 89 ? -3.444 -13.272 16.355 1.00 93.94 89 GLN A O 1
ATOM 693 N N . LEU A 1 90 ? -3.028 -11.105 15.975 1.00 94.31 90 LEU A N 1
ATOM 694 C CA . LEU A 1 90 ? -2.465 -11.306 14.633 1.00 94.31 90 LEU A CA 1
ATOM 695 C C . LEU A 1 90 ? -1.120 -12.040 14.663 1.00 94.31 90 LEU A C 1
ATOM 697 O O . LEU A 1 90 ? -0.878 -12.916 13.831 1.00 94.31 90 LEU A O 1
ATOM 701 N N . ILE A 1 91 ? -0.244 -11.694 15.612 1.00 92.88 91 ILE A N 1
ATOM 702 C CA . ILE A 1 91 ? 1.052 -12.363 15.797 1.00 92.88 91 ILE A CA 1
ATOM 703 C C . ILE A 1 91 ? 0.827 -13.821 16.186 1.00 92.88 91 ILE A C 1
ATOM 705 O O . ILE A 1 91 ? 1.407 -14.715 15.569 1.00 92.88 91 ILE A O 1
ATOM 709 N N . GLN A 1 92 ? -0.037 -14.053 17.175 1.00 90.81 92 GLN A N 1
ATOM 710 C CA . GLN A 1 92 ? -0.421 -15.384 17.604 1.00 90.81 92 GLN A CA 1
ATOM 711 C C . GLN A 1 92 ? -1.048 -16.129 16.444 1.00 90.81 92 GLN A C 1
ATOM 713 O O . GLN A 1 92 ? -0.529 -17.170 16.114 1.00 90.81 92 GLN A O 1
ATOM 718 N N . TRP A 1 93 ? -2.057 -15.608 15.747 1.00 89.88 93 TRP A N 1
ATOM 719 C CA . TRP A 1 93 ? -2.662 -16.302 14.607 1.00 89.88 93 TRP A CA 1
ATOM 720 C C . TRP A 1 93 ? -1.636 -16.675 13.524 1.00 89.88 93 TRP A C 1
ATOM 722 O O . TRP A 1 93 ? -1.673 -17.780 12.995 1.00 89.88 93 TRP A O 1
ATOM 732 N N . SER A 1 94 ? -0.681 -15.785 13.231 1.00 87.00 94 SER A N 1
ATOM 733 C CA . SER A 1 94 ? 0.390 -16.039 12.258 1.00 87.00 94 SER A CA 1
ATOM 734 C C . SER A 1 94 ? 1.361 -17.141 12.705 1.00 87.00 94 SER A C 1
ATOM 736 O O . SER A 1 94 ? 1.854 -17.911 11.879 1.00 87.00 94 SER A O 1
ATOM 738 N N . ALA A 1 95 ? 1.638 -17.218 14.010 1.00 81.88 95 ALA A N 1
ATOM 739 C CA . ALA A 1 95 ? 2.488 -18.240 14.621 1.00 81.88 95 ALA A CA 1
ATOM 740 C C . ALA A 1 95 ? 1.727 -19.535 14.939 1.00 81.88 95 ALA A C 1
ATOM 742 O O . ALA A 1 95 ? 2.315 -20.616 15.016 1.00 81.88 95 ALA A O 1
ATOM 743 N N . LEU A 1 96 ? 0.422 -19.416 15.162 1.00 67.06 96 LEU A N 1
ATOM 744 C CA . LEU A 1 96 ? -0.436 -20.473 15.622 1.00 67.06 96 LEU A CA 1
ATOM 745 C C . LEU A 1 96 ? -0.678 -21.401 14.457 1.00 67.06 96 LEU A C 1
ATOM 747 O O . LEU A 1 96 ? -1.096 -21.060 13.353 1.00 67.06 96 LEU A O 1
ATOM 751 N N . GLN A 1 97 ? -0.453 -22.648 14.793 1.00 57.28 97 GLN A N 1
ATOM 752 C CA . GLN A 1 97 ? -0.741 -23.823 14.027 1.00 57.28 97 GLN A CA 1
ATOM 753 C C . GLN A 1 97 ? -2.252 -24.016 13.742 1.00 57.28 97 GLN A C 1
ATOM 755 O O . GLN A 1 97 ? -2.661 -25.138 13.483 1.00 57.28 97 GLN A O 1
ATOM 760 N N . SER A 1 98 ? -3.073 -22.959 13.748 1.00 59.34 98 SER A N 1
ATOM 761 C CA . SER A 1 98 ? -4.529 -22.976 13.546 1.00 59.34 98 SER A CA 1
ATOM 762 C C . SER A 1 98 ? -4.959 -23.472 12.166 1.00 59.34 98 SER A C 1
ATOM 764 O O . SER A 1 98 ? -6.135 -23.750 11.963 1.00 59.34 98 SER A O 1
ATOM 766 N N . ILE A 1 99 ? -4.025 -23.608 11.219 1.00 67.12 99 ILE A N 1
ATOM 767 C CA . ILE A 1 99 ? -4.256 -24.380 9.998 1.00 67.12 99 ILE A CA 1
ATOM 768 C C . ILE A 1 99 ? -4.348 -25.859 10.406 1.00 67.12 99 ILE A C 1
ATOM 770 O O . ILE A 1 99 ? -3.343 -26.393 10.886 1.00 67.12 99 ILE A O 1
ATOM 774 N N . PRO A 1 100 ? -5.503 -26.525 10.205 1.00 72.31 100 PRO A N 1
ATOM 775 C CA . PRO A 1 100 ? -5.650 -27.954 10.463 1.00 72.31 100 PRO A CA 1
ATOM 776 C C . PRO A 1 100 ? -4.499 -28.761 9.850 1.00 72.31 100 PRO A C 1
ATOM 778 O O . PRO A 1 100 ? -4.052 -28.449 8.746 1.00 72.31 100 PRO A O 1
ATOM 781 N N . ASP A 1 101 ? -4.013 -29.798 10.539 1.00 76.12 101 ASP A N 1
ATOM 782 C CA . ASP A 1 101 ? -2.818 -30.547 10.110 1.00 76.12 101 ASP A CA 1
ATOM 783 C C . ASP A 1 101 ? -2.928 -31.085 8.676 1.00 76.12 101 ASP A C 1
ATOM 785 O O . ASP A 1 101 ? -1.955 -31.065 7.926 1.00 76.12 101 ASP A O 1
ATOM 789 N N . ASN A 1 102 ? -4.137 -31.470 8.260 1.00 79.81 102 ASN A N 1
ATOM 790 C CA . ASN A 1 102 ? -4.462 -31.942 6.912 1.00 79.81 102 ASN A CA 1
ATOM 791 C C . ASN A 1 102 ? -4.460 -30.852 5.820 1.00 79.81 102 ASN A C 1
ATOM 793 O O . ASN A 1 102 ? -4.701 -31.169 4.654 1.00 79.81 102 ASN A O 1
ATOM 797 N N . LEU A 1 103 ? -4.279 -29.585 6.193 1.00 80.00 103 LEU A N 1
ATOM 798 C CA . LEU A 1 103 ? -4.232 -28.435 5.290 1.00 80.00 103 LEU A CA 1
ATOM 799 C C . LEU A 1 103 ? -2.878 -27.719 5.309 1.00 80.00 103 LEU A C 1
ATOM 801 O O . LEU A 1 103 ? -2.658 -26.841 4.475 1.00 80.00 103 LEU A O 1
ATOM 805 N N . ARG A 1 104 ? -1.959 -28.070 6.217 1.00 77.50 104 ARG A N 1
ATOM 806 C CA . ARG A 1 104 ? -0.640 -27.415 6.323 1.00 77.50 104 ARG A CA 1
ATOM 807 C C . ARG A 1 104 ? 0.232 -27.585 5.082 1.00 77.50 104 ARG A C 1
ATOM 809 O O . ARG A 1 104 ? 1.085 -26.744 4.832 1.00 77.50 104 ARG A O 1
ATOM 816 N N . ASP A 1 105 ? 0.026 -28.657 4.326 1.00 82.75 105 ASP A N 1
ATOM 817 C CA . ASP A 1 105 ? 0.699 -28.947 3.055 1.00 82.75 105 ASP A CA 1
ATOM 818 C C . ASP A 1 105 ? 0.129 -28.143 1.871 1.00 82.75 105 ASP A C 1
ATOM 820 O O . ASP A 1 105 ? 0.733 -28.109 0.801 1.00 82.75 105 ASP A O 1
ATOM 824 N N . LYS A 1 106 ? -1.037 -27.507 2.056 1.00 85.06 106 LYS A N 1
ATOM 825 C CA . LYS A 1 106 ? -1.797 -26.791 1.014 1.00 85.06 106 LYS A CA 1
ATOM 826 C C . LYS A 1 106 ? -2.039 -25.325 1.332 1.00 85.06 106 LYS A C 1
ATOM 828 O O . LYS A 1 106 ? -2.434 -24.562 0.451 1.00 85.06 106 LYS A O 1
ATOM 833 N N . ILE A 1 107 ? -1.858 -24.917 2.581 1.00 85.69 107 ILE A N 1
ATOM 834 C CA . ILE A 1 107 ? -2.196 -23.585 3.067 1.00 85.69 107 ILE A CA 1
ATOM 835 C C . ILE A 1 107 ? -1.037 -23.042 3.893 1.00 85.69 107 ILE A C 1
ATOM 837 O O . ILE A 1 107 ? -0.414 -23.743 4.683 1.00 85.69 107 ILE A O 1
ATOM 841 N N . SER A 1 108 ? -0.756 -21.760 3.711 1.00 86.31 108 SER A N 1
ATOM 842 C CA . SER A 1 108 ? 0.242 -21.020 4.477 1.00 86.31 108 SER A CA 1
ATOM 843 C C . SER A 1 108 ? -0.302 -19.645 4.854 1.00 86.31 108 SER A C 1
ATOM 845 O O . SER A 1 108 ? -1.205 -19.123 4.201 1.00 86.31 108 SER A O 1
ATOM 847 N N . THR A 1 109 ? 0.231 -19.038 5.908 1.00 86.31 109 THR A N 1
ATOM 848 C CA . THR A 1 109 ? -0.217 -17.714 6.353 1.00 86.31 109 THR A CA 1
ATOM 849 C C . THR A 1 109 ? 0.204 -16.633 5.355 1.00 86.31 109 THR A C 1
ATOM 851 O O . THR A 1 109 ? 1.283 -16.693 4.751 1.00 86.31 109 THR A O 1
ATOM 854 N N . ALA A 1 110 ? -0.675 -15.663 5.119 1.00 88.94 110 ALA A N 1
ATOM 855 C CA . ALA A 1 110 ? -0.367 -14.452 4.373 1.00 88.94 110 ALA A CA 1
ATOM 856 C C . ALA A 1 110 ? 0.638 -13.588 5.149 1.00 88.94 110 ALA A C 1
ATOM 858 O O . ALA A 1 110 ? 0.807 -13.735 6.358 1.00 88.94 110 ALA A O 1
ATOM 859 N N . ASP A 1 111 ? 1.309 -12.676 4.448 1.00 89.25 111 ASP A N 1
ATOM 860 C CA . ASP A 1 111 ? 2.176 -11.705 5.107 1.00 89.25 111 ASP A CA 1
ATOM 861 C C . ASP A 1 111 ? 1.322 -10.675 5.862 1.00 89.25 111 ASP A C 1
ATOM 863 O O . ASP A 1 111 ? 0.649 -9.845 5.251 1.00 89.25 111 ASP A O 1
ATOM 867 N N . LEU A 1 112 ? 1.346 -10.753 7.193 1.00 92.69 112 LEU A N 1
ATOM 868 C CA . LEU A 1 112 ? 0.626 -9.850 8.093 1.00 92.69 112 LEU A CA 1
ATOM 869 C C . LEU A 1 112 ? 1.524 -8.748 8.669 1.00 92.69 112 LEU A C 1
ATOM 871 O O . LEU A 1 112 ? 1.114 -8.071 9.609 1.00 92.69 112 LEU A O 1
ATOM 875 N N . THR A 1 113 ? 2.732 -8.547 8.129 1.00 93.00 113 THR A N 1
ATOM 876 C CA . THR A 1 113 ? 3.697 -7.579 8.673 1.00 93.00 113 THR A CA 1
ATOM 877 C C . THR A 1 113 ? 3.099 -6.177 8.777 1.00 93.00 113 THR A C 1
ATOM 879 O O . THR A 1 113 ? 3.158 -5.571 9.841 1.00 93.00 113 THR A O 1
ATOM 882 N N . GLU A 1 114 ? 2.484 -5.659 7.710 1.00 95.06 114 GLU A N 1
ATOM 883 C CA . GLU A 1 114 ? 1.921 -4.303 7.732 1.00 95.06 114 GLU A CA 1
ATOM 884 C C . GLU A 1 114 ? 0.682 -4.188 8.650 1.00 95.06 114 GLU A C 1
ATOM 886 O O . GLU A 1 114 ? 0.695 -3.308 9.512 1.00 95.06 114 GLU A O 1
ATOM 891 N N . PRO A 1 115 ? -0.329 -5.086 8.590 1.00 96.62 115 PRO A N 1
ATOM 892 C CA . PRO A 1 115 ? -1.441 -5.075 9.545 1.00 96.62 115 PRO A CA 1
ATOM 893 C C . PRO A 1 115 ? -1.015 -5.176 11.014 1.00 96.62 115 PRO A C 1
ATOM 895 O O . PRO A 1 115 ? -1.586 -4.490 11.858 1.00 96.62 115 PRO A O 1
ATOM 898 N N . ILE A 1 116 ? 0.000 -5.990 11.333 1.00 96.88 116 ILE A N 1
ATOM 899 C CA . ILE A 1 116 ? 0.551 -6.101 12.694 1.00 96.88 116 ILE A CA 1
ATOM 900 C C . ILE A 1 116 ? 1.159 -4.769 13.134 1.00 96.88 116 ILE A C 1
ATOM 902 O O . ILE A 1 116 ? 0.936 -4.332 14.261 1.00 96.88 116 ILE A O 1
ATOM 906 N N . GLU A 1 117 ? 1.914 -4.107 12.261 1.00 97.75 117 GLU A N 1
ATOM 907 C CA . GLU A 1 117 ? 2.531 -2.818 12.573 1.00 97.75 117 GLU A CA 1
ATOM 908 C C . GLU A 1 117 ? 1.483 -1.721 12.790 1.00 97.75 117 GLU A C 1
ATOM 910 O O . GLU A 1 117 ? 1.610 -0.946 13.736 1.00 97.75 117 GLU A O 1
ATOM 915 N N . LEU A 1 118 ? 0.408 -1.699 11.998 1.00 98.19 118 LEU A N 1
ATOM 916 C CA . LEU A 1 118 ? -0.723 -0.799 12.234 1.00 98.19 118 LEU A CA 1
ATOM 917 C C . LEU A 1 118 ? -1.487 -1.151 13.517 1.00 98.19 118 LEU A C 1
ATOM 919 O O . LEU A 1 118 ? -1.861 -0.260 14.275 1.00 98.19 118 LEU A O 1
ATOM 923 N N . ALA A 1 119 ? -1.684 -2.437 13.810 1.00 98.00 119 ALA A N 1
ATOM 924 C CA . ALA A 1 119 ? -2.341 -2.881 15.036 1.00 98.00 119 ALA A CA 1
ATOM 925 C C . ALA A 1 119 ? -1.553 -2.493 16.296 1.00 98.00 119 ALA A C 1
ATOM 927 O O . ALA A 1 119 ? -2.158 -2.078 17.279 1.00 98.00 119 ALA A O 1
ATOM 928 N N . LYS A 1 120 ? -0.213 -2.567 16.266 1.00 98.00 120 LYS A N 1
ATOM 929 C CA . LYS A 1 120 ? 0.659 -2.093 17.361 1.00 98.00 120 LYS A CA 1
ATOM 930 C C . LYS A 1 120 ? 0.531 -0.594 17.605 1.00 98.00 120 LYS A C 1
ATOM 932 O O . LYS A 1 120 ? 0.809 -0.123 18.703 1.00 98.00 120 LYS A O 1
ATOM 937 N N . MET A 1 121 ? 0.158 0.157 16.573 1.00 98.19 121 MET A N 1
ATOM 938 C CA . MET A 1 121 ? -0.079 1.586 16.681 1.00 98.19 121 MET A CA 1
ATOM 939 C C . MET A 1 121 ? -1.455 1.911 17.261 1.00 98.19 121 MET A C 1
ATOM 941 O O . MET A 1 121 ? -1.703 3.095 17.415 1.00 98.19 121 MET A O 1
ATOM 945 N N . LEU A 1 122 ? -2.335 0.948 17.565 1.00 97.75 122 LEU A N 1
ATOM 946 C CA . LEU A 1 122 ? -3.623 1.177 18.238 1.00 97.75 122 LEU A CA 1
ATOM 947 C C . LEU A 1 122 ? -3.562 0.692 19.689 1.00 97.75 122 LEU A C 1
ATOM 949 O O . LEU A 1 122 ? -3.024 -0.383 19.963 1.00 97.75 122 LEU A O 1
ATOM 953 N N . THR A 1 123 ? -4.143 1.449 20.622 1.00 96.75 123 THR A N 1
ATOM 954 C CA . THR A 1 123 ? -4.277 0.977 22.008 1.00 96.75 123 THR A CA 1
ATOM 955 C C . THR A 1 123 ? -5.430 -0.011 22.145 1.00 96.75 123 THR A C 1
ATOM 957 O O . THR A 1 123 ? -6.329 -0.097 21.302 1.00 96.75 123 THR A O 1
ATOM 960 N N . ARG A 1 124 ? -5.431 -0.761 23.250 1.00 95.19 124 ARG A N 1
ATOM 961 C CA . ARG A 1 124 ? -6.531 -1.670 23.566 1.00 95.19 124 ARG A CA 1
ATOM 962 C C . ARG A 1 124 ? -7.851 -0.916 23.738 1.00 95.19 124 ARG A C 1
ATOM 964 O O . ARG A 1 124 ? -8.852 -1.359 23.182 1.00 95.19 124 ARG A O 1
ATOM 971 N N . GLU A 1 125 ? -7.848 0.233 24.420 1.00 96.25 125 GLU A N 1
ATOM 972 C CA . GLU A 1 125 ? -9.071 1.029 24.589 1.00 96.25 125 GLU A CA 1
ATOM 973 C C . GLU A 1 125 ? -9.595 1.557 23.246 1.00 96.25 125 GLU A C 1
ATOM 975 O O . GLU A 1 125 ? -10.804 1.617 23.031 1.00 96.25 125 GLU A O 1
ATOM 980 N N . GLU A 1 126 ? -8.703 1.914 22.317 1.00 97.38 126 GLU A N 1
ATOM 981 C CA . GLU A 1 126 ? -9.087 2.367 20.976 1.00 97.38 126 GLU A CA 1
ATOM 982 C C . GLU A 1 126 ? -9.779 1.261 20.180 1.00 97.38 126 GLU A C 1
ATOM 984 O O . GLU A 1 126 ? -10.827 1.506 19.578 1.00 97.38 126 GLU A O 1
ATOM 989 N N . VAL A 1 127 ? -9.232 0.041 20.208 1.00 96.94 127 VAL A N 1
ATOM 990 C CA . VAL A 1 127 ? -9.835 -1.129 19.552 1.00 96.94 127 VAL A CA 1
ATOM 991 C C . VAL A 1 127 ? -11.182 -1.480 20.186 1.00 96.94 127 VAL A C 1
ATOM 993 O O . VAL A 1 127 ? -12.142 -1.741 19.461 1.00 96.94 127 VAL A O 1
ATOM 996 N N . GLU A 1 128 ? -11.285 -1.447 21.517 1.00 94.56 128 GLU A N 1
ATOM 997 C CA . GLU A 1 128 ? -12.540 -1.693 22.240 1.00 94.56 128 GLU A CA 1
ATOM 998 C C . GLU A 1 128 ? -13.604 -0.636 21.902 1.00 94.56 128 GLU A C 1
ATOM 1000 O O . GLU A 1 128 ? -14.767 -0.979 21.685 1.00 94.56 128 GLU A O 1
ATOM 1005 N N . LYS A 1 129 ? -13.205 0.634 21.757 1.00 94.12 129 LYS A N 1
ATOM 1006 C CA . LYS A 1 129 ? -14.102 1.747 21.416 1.00 94.12 129 LYS A CA 1
ATOM 1007 C C . LYS A 1 129 ? -14.752 1.603 20.039 1.00 94.12 129 LYS A C 1
ATOM 1009 O O . LYS A 1 129 ? -15.936 1.903 19.899 1.00 94.12 129 LYS A O 1
ATOM 1014 N N . VAL A 1 130 ? -13.993 1.204 19.016 1.00 94.44 130 VAL A N 1
ATOM 1015 C CA . VAL A 1 130 ? -14.522 1.064 17.637 1.00 94.44 130 VAL A CA 1
ATOM 1016 C C . VAL A 1 130 ? -15.046 -0.335 17.330 1.00 94.44 130 VAL A C 1
ATOM 1018 O O . VAL A 1 130 ? -15.757 -0.527 16.341 1.00 94.44 130 VAL A O 1
ATOM 1021 N N . GLY A 1 131 ? -14.692 -1.310 18.165 1.00 95.12 131 GLY A N 1
ATOM 1022 C CA . GLY A 1 131 ? -14.951 -2.723 17.953 1.00 95.12 131 GLY A CA 1
ATOM 1023 C C . GLY A 1 131 ? -13.936 -3.376 17.011 1.00 95.12 131 GLY A C 1
ATOM 1024 O O . GLY A 1 131 ? -13.440 -2.777 16.052 1.00 95.12 131 GLY A O 1
ATOM 1025 N N . LEU A 1 132 ? -13.670 -4.662 17.254 1.00 95.50 132 LEU A N 1
ATOM 1026 C CA . LEU A 1 132 ? -12.671 -5.445 16.522 1.00 95.50 132 LEU A CA 1
ATOM 1027 C C . LEU A 1 132 ? -12.912 -5.453 15.000 1.00 95.50 132 LEU A C 1
ATOM 1029 O O . LEU A 1 132 ? -11.973 -5.254 14.237 1.00 95.50 132 LEU A O 1
ATOM 1033 N N . ALA A 1 133 ? -14.158 -5.601 14.537 1.00 95.19 133 ALA A N 1
ATOM 1034 C CA . ALA A 1 133 ? -14.470 -5.611 13.102 1.00 95.19 133 ALA A CA 1
ATOM 1035 C C . ALA A 1 133 ? -14.073 -4.297 12.400 1.00 95.19 133 ALA A C 1
ATOM 1037 O O . ALA A 1 133 ? -13.539 -4.306 11.289 1.00 95.19 133 ALA A O 1
ATOM 1038 N N . THR A 1 134 ? -14.292 -3.164 13.065 1.00 95.94 134 THR A N 1
ATOM 1039 C CA . THR A 1 134 ? -13.910 -1.835 12.575 1.00 95.94 134 THR A CA 1
ATOM 1040 C C . THR A 1 134 ? -12.398 -1.638 12.638 1.00 95.94 134 THR A C 1
ATOM 1042 O O . THR A 1 134 ? -11.799 -1.140 11.685 1.00 95.94 134 THR A O 1
ATOM 1045 N N . ALA A 1 135 ? -11.754 -2.085 13.720 1.00 97.31 135 ALA A N 1
ATOM 1046 C CA . ALA A 1 135 ? -10.302 -2.032 13.858 1.00 97.31 135 ALA A CA 1
ATOM 1047 C C . ALA A 1 135 ? -9.590 -2.856 12.768 1.00 97.31 135 ALA A C 1
ATOM 1049 O O . ALA A 1 135 ? -8.622 -2.378 12.179 1.00 97.31 135 ALA A O 1
ATOM 1050 N N . LEU A 1 136 ? -10.123 -4.032 12.408 1.00 96.56 136 LEU A N 1
ATOM 1051 C CA . LEU A 1 136 ? -9.628 -4.835 11.283 1.00 96.56 136 LEU A CA 1
ATOM 1052 C C . LEU A 1 136 ? -9.710 -4.091 9.952 1.00 96.56 136 LEU A C 1
ATOM 1054 O O . LEU A 1 136 ? -8.825 -4.227 9.109 1.00 96.56 136 LEU A O 1
ATOM 1058 N N . LYS A 1 137 ? -10.744 -3.272 9.749 1.00 96.31 137 LYS A N 1
ATOM 1059 C CA . LYS A 1 137 ? -10.805 -2.394 8.577 1.00 96.31 137 LYS A CA 1
ATOM 1060 C C . LYS A 1 137 ? -9.710 -1.330 8.660 1.00 96.31 137 LYS A C 1
ATOM 1062 O O . LYS A 1 137 ? -9.001 -1.152 7.684 1.00 96.31 137 LYS A O 1
ATOM 1067 N N . LEU A 1 138 ? -9.486 -0.678 9.801 1.00 97.06 138 LEU A N 1
ATOM 1068 C CA . LEU A 1 138 ? -8.416 0.327 9.920 1.00 97.06 138 LEU A CA 1
ATOM 1069 C C . LEU A 1 138 ? -7.029 -0.229 9.564 1.00 97.06 138 LEU A C 1
ATOM 1071 O O . LEU A 1 138 ? -6.309 0.403 8.791 1.00 97.06 138 LEU A O 1
ATOM 1075 N N . ILE A 1 139 ? -6.663 -1.404 10.080 1.00 97.38 139 ILE A N 1
ATOM 1076 C CA . ILE A 1 139 ? -5.320 -1.985 9.883 1.00 97.38 139 ILE A CA 1
ATOM 1077 C C . ILE A 1 139 ? -5.113 -2.649 8.511 1.00 97.38 139 ILE A C 1
ATOM 1079 O O . ILE A 1 139 ? -4.005 -3.063 8.189 1.00 97.38 139 ILE A O 1
ATOM 1083 N N . ASN A 1 140 ? -6.166 -2.775 7.700 1.00 95.94 140 ASN A N 1
ATOM 1084 C CA . ASN A 1 140 ? -6.075 -3.291 6.331 1.00 95.94 140 ASN A CA 1
ATOM 1085 C C . ASN A 1 140 ? -5.914 -2.170 5.287 1.00 95.94 140 ASN A C 1
ATOM 1087 O O . ASN A 1 140 ? -5.938 -2.437 4.082 1.00 95.94 140 ASN A O 1
ATOM 1091 N N . ALA A 1 141 ? -5.765 -0.917 5.730 1.00 97.00 141 ALA A N 1
ATOM 1092 C CA . ALA A 1 141 ? -5.466 0.204 4.852 1.00 97.00 141 ALA A CA 1
ATOM 1093 C C . ALA A 1 141 ? -4.119 -0.001 4.121 1.00 97.00 141 ALA A C 1
ATOM 1095 O O . ALA A 1 141 ? -3.186 -0.566 4.694 1.00 97.00 141 ALA A O 1
ATOM 1096 N N . PRO A 1 142 ? -3.981 0.464 2.864 1.00 95.94 142 PRO A N 1
ATOM 1097 C CA . PRO A 1 142 ? -2.791 0.241 2.048 1.00 95.94 142 PRO A CA 1
ATOM 1098 C C . PRO A 1 142 ? -1.650 1.171 2.482 1.00 95.94 142 PRO A C 1
ATOM 1100 O O . PRO A 1 142 ? -1.393 2.206 1.865 1.00 95.94 142 PRO A O 1
ATOM 1103 N N . THR A 1 143 ? -0.963 0.820 3.564 1.00 96.19 143 THR A N 1
ATOM 1104 C CA . THR A 1 143 ? 0.144 1.608 4.114 1.00 96.19 143 THR A CA 1
ATOM 1105 C C . THR A 1 143 ? 1.509 1.033 3.745 1.00 96.19 143 THR A C 1
ATOM 1107 O O . THR A 1 143 ? 1.660 -0.087 3.254 1.00 96.19 143 THR A O 1
ATOM 1110 N N . ARG A 1 144 ? 2.534 1.853 3.960 1.00 91.44 144 ARG A N 1
ATOM 1111 C CA . ARG A 1 144 ? 3.951 1.486 3.983 1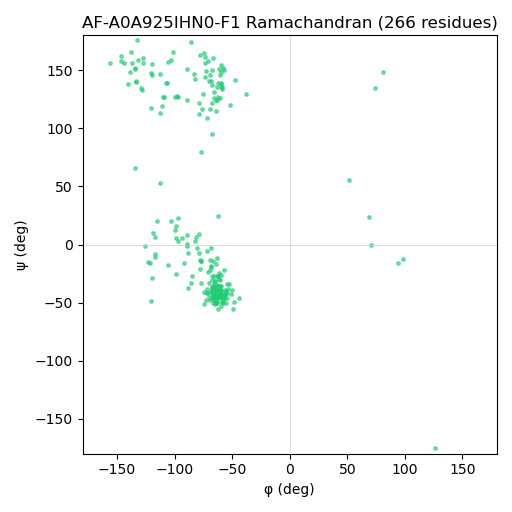.00 91.44 144 ARG A CA 1
ATOM 1112 C C . ARG A 1 144 ? 4.581 2.221 5.156 1.00 91.44 144 ARG A C 1
ATOM 1114 O O . ARG A 1 144 ? 4.017 3.210 5.615 1.00 91.44 144 ARG A O 1
ATOM 1121 N N . ASN A 1 145 ? 5.789 1.832 5.559 1.00 90.81 145 ASN A N 1
ATOM 1122 C CA . ASN A 1 145 ? 6.512 2.476 6.663 1.00 90.81 145 ASN A CA 1
ATOM 1123 C C . ASN A 1 145 ? 6.464 4.021 6.625 1.00 90.81 145 ASN A C 1
ATOM 1125 O O . ASN A 1 145 ? 6.133 4.651 7.623 1.00 90.81 145 ASN A O 1
ATOM 1129 N N . SER A 1 146 ? 6.694 4.633 5.457 1.00 91.44 146 SER A N 1
ATOM 1130 C CA . SER A 1 146 ? 6.618 6.090 5.301 1.00 91.44 146 SER A CA 1
ATOM 1131 C C . SER A 1 146 ? 5.216 6.649 5.586 1.00 91.44 146 SER A C 1
ATOM 1133 O O . SER A 1 146 ? 5.087 7.653 6.280 1.00 91.44 146 SER A O 1
ATOM 1135 N N . SER A 1 147 ? 4.148 5.999 5.119 1.00 95.81 147 SER A N 1
ATOM 1136 C CA . SER A 1 147 ? 2.775 6.515 5.195 1.00 95.81 147 SER A CA 1
ATOM 1137 C C . SER A 1 147 ? 2.010 6.162 6.481 1.00 95.81 147 SER A C 1
ATOM 1139 O O . SER A 1 147 ? 0.943 6.736 6.723 1.00 95.81 147 SER A O 1
ATOM 1141 N N . ARG A 1 148 ? 2.561 5.306 7.357 1.00 97.38 148 ARG A N 1
ATOM 1142 C CA . ARG A 1 148 ? 1.960 4.941 8.663 1.00 97.38 148 ARG A CA 1
ATOM 1143 C C . ARG A 1 148 ? 1.620 6.154 9.528 1.00 97.38 148 ARG A C 1
ATOM 1145 O O . ARG A 1 148 ? 0.567 6.193 10.159 1.00 97.38 148 ARG A O 1
ATOM 1152 N N . GLY A 1 149 ? 2.474 7.179 9.519 1.00 97.50 149 GLY A N 1
ATOM 1153 C CA . GLY A 1 149 ? 2.233 8.413 10.272 1.00 97.50 149 GLY A CA 1
ATOM 1154 C C . GLY A 1 149 ? 0.980 9.166 9.810 1.00 97.50 149 GLY A C 1
ATOM 1155 O O . GLY A 1 149 ? 0.256 9.723 10.632 1.00 97.50 149 GLY A O 1
ATOM 1156 N N . TYR A 1 150 ? 0.684 9.164 8.506 1.00 98.12 150 TYR A N 1
ATOM 1157 C CA . TYR A 1 150 ? -0.548 9.762 7.985 1.00 98.12 150 TYR A CA 1
ATOM 1158 C C . TYR A 1 150 ? -1.773 8.891 8.281 1.00 98.12 150 TYR A C 1
ATOM 1160 O O . TYR A 1 150 ? -2.807 9.416 8.697 1.00 98.12 150 TYR A O 1
ATOM 1168 N N . TRP A 1 151 ? -1.642 7.568 8.145 1.00 98.50 151 TRP A N 1
ATOM 1169 C CA . TRP A 1 151 ? -2.688 6.632 8.556 1.00 98.50 151 TRP A CA 1
ATOM 1170 C C . TRP A 1 151 ? -3.091 6.839 10.022 1.00 98.50 151 TRP A C 1
ATOM 1172 O O . TRP A 1 151 ? -4.282 6.968 10.301 1.00 98.50 151 TRP A O 1
ATOM 1182 N N . ARG A 1 152 ? -2.126 6.982 10.945 1.00 98.50 152 ARG A N 1
ATOM 1183 C CA . ARG A 1 152 ? -2.426 7.197 12.371 1.00 98.50 152 ARG A CA 1
ATOM 1184 C C . ARG A 1 152 ? -3.202 8.491 12.594 1.00 98.50 152 ARG A C 1
ATOM 1186 O O . ARG A 1 152 ? -4.183 8.470 13.323 1.00 98.50 152 ARG A O 1
ATOM 1193 N N . LYS A 1 153 ? -2.861 9.579 11.890 1.00 98.44 153 LYS A N 1
ATOM 1194 C CA . LYS A 1 153 ? -3.641 10.833 11.932 1.00 98.44 153 LYS A CA 1
ATOM 1195 C C . LYS A 1 153 ? -5.088 10.645 11.460 1.00 98.44 153 LYS A C 1
ATOM 1197 O O . LYS A 1 153 ? -5.988 11.299 11.985 1.00 98.44 153 LYS A O 1
ATOM 1202 N N . CYS A 1 154 ? -5.321 9.783 10.468 1.00 98.38 154 CYS A N 1
ATOM 1203 C CA . CYS A 1 154 ? -6.673 9.441 10.021 1.00 98.38 154 CYS A CA 1
ATOM 1204 C C . CYS A 1 154 ? -7.407 8.597 11.070 1.00 98.38 154 CYS A C 1
ATOM 1206 O O . CYS A 1 154 ? -8.545 8.915 11.408 1.00 98.38 154 CYS A O 1
ATOM 1208 N N . ALA A 1 155 ? -6.742 7.583 11.632 1.00 98.25 155 ALA A N 1
ATOM 1209 C CA . ALA A 1 155 ? -7.282 6.765 12.715 1.00 98.25 155 ALA A CA 1
ATOM 1210 C C . ALA A 1 155 ? -7.656 7.625 13.936 1.00 98.25 155 ALA A C 1
ATOM 1212 O O . ALA A 1 155 ? -8.768 7.505 14.437 1.00 98.25 155 ALA A O 1
ATOM 1213 N N . ASP A 1 156 ? -6.799 8.568 14.342 1.00 98.38 156 ASP A N 1
ATOM 1214 C CA . ASP A 1 156 ? -7.059 9.526 15.427 1.00 98.38 156 ASP A CA 1
ATOM 1215 C C . ASP A 1 156 ? -8.317 10.353 15.189 1.00 98.38 156 ASP A C 1
ATOM 1217 O O . ASP A 1 156 ? -9.107 10.583 16.107 1.00 98.38 156 ASP A O 1
ATOM 1221 N N . ALA A 1 157 ? -8.491 10.841 13.959 1.00 98.06 157 ALA A N 1
ATOM 1222 C CA . ALA A 1 157 ? -9.654 11.629 13.586 1.00 98.06 157 ALA A CA 1
ATOM 1223 C C . ALA A 1 157 ? -10.933 10.790 13.697 1.00 98.06 157 ALA A C 1
ATOM 1225 O O . ALA A 1 157 ? -11.852 11.207 14.400 1.00 98.06 157 ALA A O 1
ATOM 1226 N N . ILE A 1 158 ? -10.942 9.585 13.117 1.00 97.38 158 ILE A N 1
ATOM 1227 C CA . ILE A 1 158 ? -12.065 8.636 13.194 1.00 97.38 158 ILE A CA 1
ATOM 1228 C C . ILE A 1 158 ? -12.386 8.300 14.659 1.00 97.38 158 ILE A C 1
ATOM 1230 O O . ILE A 1 158 ? -13.523 8.459 15.099 1.00 97.38 158 ILE A O 1
ATOM 1234 N N . LEU A 1 159 ? -11.374 7.922 15.447 1.00 96.62 159 LEU A N 1
ATOM 1235 C CA . LEU A 1 159 ? -11.508 7.589 16.870 1.00 96.62 159 LEU A CA 1
ATOM 1236 C C . LEU A 1 159 ? -12.035 8.763 17.704 1.00 96.62 159 LEU A C 1
ATOM 1238 O O . LEU A 1 159 ? -12.717 8.553 18.708 1.00 96.62 159 LEU A O 1
ATOM 1242 N N . SER A 1 160 ? -11.734 9.998 17.303 1.00 96.62 160 SER A N 1
ATOM 1243 C CA . SER A 1 160 ? -12.203 11.224 17.960 1.00 96.62 160 SER A CA 1
ATOM 1244 C C . SER A 1 160 ? -13.545 11.736 17.426 1.00 96.62 160 SER A C 1
ATOM 1246 O O . SER A 1 160 ? -14.006 12.779 17.885 1.00 96.62 160 SER A O 1
ATOM 1248 N N . GLY A 1 161 ? -14.149 11.075 16.436 1.00 96.25 161 GLY A N 1
ATOM 1249 C CA . GLY A 1 161 ? -15.365 11.557 15.780 1.00 96.25 161 GLY A CA 1
ATOM 1250 C C . GLY A 1 161 ? -15.164 12.819 14.926 1.00 96.25 161 GLY A C 1
ATOM 1251 O O . GLY A 1 161 ? -16.104 13.582 14.723 1.00 96.25 161 GLY A O 1
ATOM 1252 N N . ARG A 1 162 ? -13.938 13.079 14.461 1.00 97.88 162 ARG A N 1
ATOM 1253 C CA . ARG A 1 162 ? -13.561 14.247 13.652 1.00 97.88 162 ARG A CA 1
ATOM 1254 C C . ARG A 1 162 ? -13.348 13.855 12.193 1.00 97.88 162 ARG A C 1
ATOM 1256 O O . ARG A 1 162 ? -13.017 12.716 11.882 1.00 97.88 162 ARG A O 1
ATOM 1263 N N . ALA A 1 163 ? -13.468 14.833 11.300 1.00 98.31 163 ALA A N 1
ATOM 1264 C CA . ALA A 1 163 ? -13.104 14.659 9.900 1.00 98.31 163 ALA A CA 1
ATOM 1265 C C . ALA A 1 163 ? -11.624 14.263 9.754 1.00 98.31 163 ALA A C 1
ATOM 1267 O O . ALA A 1 163 ? -10.743 14.883 10.360 1.00 98.31 163 ALA A O 1
ATOM 1268 N N . MET A 1 164 ? -11.354 13.258 8.922 1.00 98.31 164 MET A N 1
ATOM 1269 C CA . MET A 1 164 ? -10.002 12.867 8.541 1.00 98.31 164 MET A CA 1
ATOM 1270 C C . MET A 1 164 ? -9.282 14.042 7.863 1.00 98.31 164 MET A C 1
ATOM 1272 O O . MET A 1 164 ? -9.878 14.740 7.032 1.00 98.31 164 MET A O 1
ATOM 1276 N N . PRO A 1 165 ? -7.996 14.269 8.178 1.00 97.81 165 PRO A N 1
ATOM 1277 C CA . PRO A 1 165 ? -7.232 15.344 7.566 1.00 97.81 165 PRO A CA 1
ATOM 1278 C C . PRO A 1 165 ? -6.964 15.045 6.089 1.00 97.81 165 PRO A C 1
ATOM 1280 O O . PRO A 1 165 ? -6.715 13.900 5.712 1.00 97.81 165 PRO A O 1
ATOM 1283 N N . ARG A 1 166 ? -6.929 16.087 5.252 1.00 97.44 166 ARG A N 1
ATOM 1284 C CA . ARG A 1 166 ? -6.429 15.957 3.876 1.00 97.44 166 ARG A CA 1
ATOM 1285 C C . ARG A 1 166 ? -4.964 15.473 3.881 1.00 97.44 166 ARG A C 1
ATOM 1287 O O . ARG A 1 166 ? -4.226 15.799 4.818 1.00 97.44 166 ARG A O 1
ATOM 1294 N N . PRO A 1 167 ? -4.530 14.709 2.864 1.00 96.06 167 PRO A N 1
ATOM 1295 C CA . PRO A 1 167 ? -3.127 14.345 2.703 1.00 96.06 167 PRO A CA 1
ATOM 1296 C C . PRO A 1 167 ? -2.245 15.589 2.564 1.00 96.06 167 PRO A C 1
ATOM 1298 O O . PRO A 1 167 ? -2.706 16.653 2.145 1.00 96.06 167 PRO A O 1
ATOM 1301 N N . ILE A 1 168 ? -0.969 15.451 2.934 1.00 92.62 168 ILE A N 1
ATOM 1302 C CA . ILE A 1 168 ? 0.013 16.529 2.776 1.00 92.62 168 ILE A CA 1
ATOM 1303 C C . ILE A 1 168 ? 0.102 16.862 1.280 1.00 92.62 168 ILE A C 1
ATOM 1305 O O . ILE A 1 168 ? 0.295 15.944 0.482 1.00 92.62 168 ILE A O 1
ATOM 1309 N N . PRO A 1 169 ? -0.076 18.133 0.880 1.00 91.81 169 PRO A N 1
ATOM 1310 C CA . PRO A 1 169 ? -0.078 18.489 -0.527 1.00 91.81 169 PRO A CA 1
ATOM 1311 C C . PRO A 1 169 ? 1.306 18.295 -1.147 1.00 91.81 169 PRO A C 1
ATOM 1313 O O . PRO A 1 169 ? 2.314 18.683 -0.559 1.00 91.81 169 PRO A O 1
ATOM 1316 N N . ALA A 1 170 ? 1.339 17.725 -2.351 1.00 93.62 170 ALA A N 1
ATOM 1317 C CA . ALA A 1 170 ? 2.555 17.624 -3.149 1.00 93.62 170 ALA A CA 1
ATOM 1318 C C . ALA A 1 170 ? 2.996 18.998 -3.699 1.00 93.62 170 ALA A C 1
ATOM 1320 O O . ALA A 1 170 ? 2.153 19.894 -3.858 1.00 93.62 170 ALA A O 1
ATOM 1321 N N . PRO A 1 171 ? 4.283 19.168 -4.057 1.00 92.25 171 PRO A N 1
ATOM 1322 C CA . PRO A 1 171 ? 4.744 20.345 -4.786 1.00 92.25 171 PRO A CA 1
ATOM 1323 C C . PRO A 1 171 ? 4.012 20.514 -6.128 1.00 92.25 171 PRO A C 1
ATOM 1325 O O . PRO A 1 171 ? 3.564 19.559 -6.764 1.00 92.25 171 PRO A O 1
ATOM 1328 N N . SER A 1 172 ? 3.893 21.763 -6.588 1.00 88.56 172 SER A N 1
ATOM 1329 C CA . SER A 1 172 ? 3.173 22.096 -7.827 1.00 88.56 172 SER A CA 1
ATOM 1330 C C . SER A 1 172 ? 3.901 21.644 -9.098 1.00 88.56 172 SER A C 1
ATOM 1332 O O . SER A 1 172 ? 3.270 21.457 -10.140 1.00 88.56 172 SER A O 1
ATOM 1334 N N . ARG A 1 173 ? 5.224 21.470 -9.023 1.00 88.12 173 ARG A N 1
ATOM 1335 C CA . ARG A 1 173 ? 6.084 20.951 -10.089 1.00 88.12 173 ARG A CA 1
ATOM 1336 C C . ARG A 1 173 ? 7.110 20.001 -9.487 1.00 88.12 173 ARG A C 1
ATOM 1338 O O . ARG A 1 173 ? 7.546 20.206 -8.361 1.00 88.12 173 ARG A O 1
ATOM 1345 N N . ILE A 1 174 ? 7.508 19.002 -10.267 1.00 89.88 174 ILE A N 1
ATOM 1346 C CA . ILE A 1 174 ? 8.553 18.052 -9.896 1.00 89.88 174 ILE A CA 1
ATOM 1347 C C . ILE A 1 174 ? 9.741 18.298 -10.822 1.00 89.88 174 ILE A C 1
ATOM 1349 O O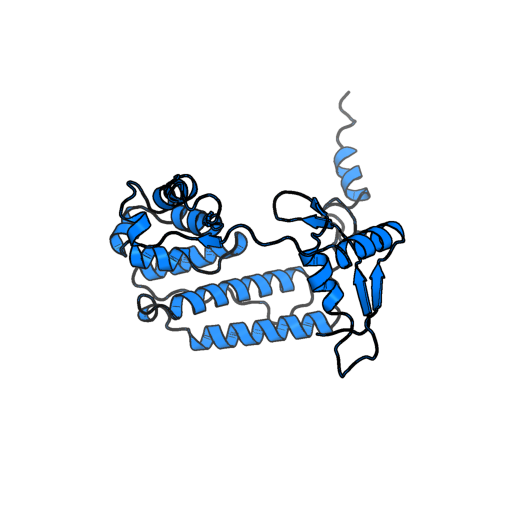 . ILE A 1 174 ? 9.657 18.092 -12.031 1.00 89.88 174 ILE A O 1
ATOM 1353 N N . THR A 1 175 ? 10.837 18.765 -10.244 1.00 86.56 175 THR A N 1
ATOM 1354 C CA . THR A 1 175 ? 12.108 19.063 -10.919 1.00 86.56 175 THR A CA 1
ATOM 1355 C C . THR A 1 175 ? 13.282 18.299 -10.313 1.00 86.56 175 THR A C 1
ATOM 1357 O O . THR A 1 175 ? 14.333 18.174 -10.940 1.00 86.56 175 THR A O 1
ATOM 1360 N N . THR A 1 176 ? 13.098 17.741 -9.117 1.00 86.44 176 THR A N 1
ATOM 1361 C CA . THR A 1 176 ? 14.105 16.963 -8.396 1.00 86.44 176 THR A CA 1
ATOM 1362 C C . THR A 1 176 ? 13.563 15.601 -7.965 1.00 86.44 176 THR A C 1
ATOM 1364 O O . THR A 1 176 ? 12.357 15.396 -7.840 1.00 86.44 176 THR A O 1
ATOM 1367 N N . SER A 1 177 ? 14.469 14.663 -7.665 1.00 85.50 177 SER A N 1
ATOM 1368 C CA . SER A 1 177 ? 14.090 13.355 -7.098 1.00 85.50 177 SER A CA 1
ATOM 1369 C C . SER A 1 177 ? 13.388 13.475 -5.742 1.00 85.50 177 SER A C 1
ATOM 1371 O O . SER A 1 177 ? 12.548 12.648 -5.414 1.00 85.50 177 SER A O 1
ATOM 1373 N N . LYS A 1 178 ? 13.711 14.513 -4.960 1.00 88.38 178 LYS A N 1
ATOM 1374 C CA . LYS A 1 178 ? 13.079 14.757 -3.661 1.00 88.38 178 LYS A CA 1
ATOM 1375 C C . LYS A 1 178 ? 11.609 15.144 -3.824 1.00 88.38 178 LYS A C 1
ATOM 1377 O O . LYS A 1 178 ? 10.755 14.599 -3.143 1.00 88.38 178 LYS A O 1
ATOM 1382 N N . GLU A 1 179 ? 11.312 16.047 -4.754 1.00 92.06 179 GLU A N 1
ATOM 1383 C CA . GLU A 1 179 ? 9.932 16.454 -5.058 1.00 92.06 179 GLU A CA 1
ATOM 1384 C C . GLU A 1 179 ? 9.111 15.292 -5.636 1.00 92.06 179 GLU A C 1
ATOM 1386 O O . GLU A 1 179 ? 7.904 15.209 -5.404 1.00 92.06 179 GLU A O 1
ATOM 1391 N N . LEU A 1 180 ? 9.763 14.379 -6.367 1.00 92.25 180 LEU A N 1
ATOM 1392 C CA . LEU A 1 180 ? 9.138 13.147 -6.843 1.00 92.25 180 LEU A CA 1
ATOM 1393 C C . LEU A 1 180 ? 8.728 12.262 -5.658 1.00 92.25 180 LEU A C 1
ATOM 1395 O O . LEU A 1 180 ? 7.563 11.890 -5.564 1.00 92.25 180 LEU A O 1
ATOM 1399 N N .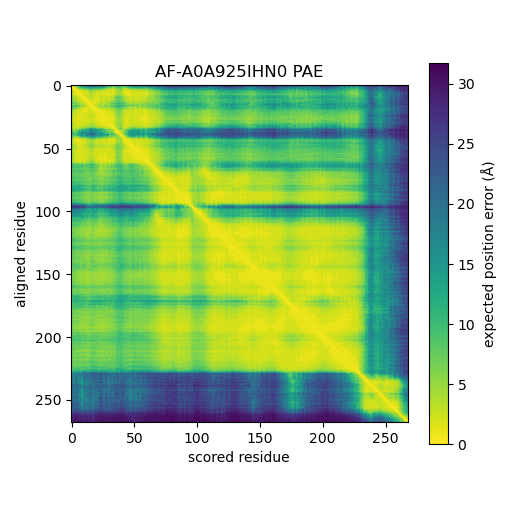 GLU A 1 181 ? 9.647 12.009 -4.722 1.00 91.31 181 GLU A N 1
ATOM 1400 C CA . GLU A 1 181 ? 9.383 11.238 -3.498 1.00 91.31 181 GLU A CA 1
ATOM 1401 C C . GLU A 1 181 ? 8.296 11.893 -2.622 1.00 91.31 181 GLU A C 1
ATOM 1403 O O . GLU A 1 181 ? 7.390 11.218 -2.133 1.00 91.31 181 GLU A O 1
ATOM 1408 N N . GLU A 1 182 ? 8.325 13.222 -2.467 1.00 94.56 182 GLU A N 1
ATOM 1409 C CA . GLU A 1 182 ? 7.286 13.987 -1.760 1.00 94.56 182 GLU A CA 1
ATOM 1410 C C . GLU A 1 182 ? 5.910 13.838 -2.438 1.00 94.56 182 GLU A C 1
ATOM 1412 O O . GLU A 1 182 ? 4.886 13.715 -1.759 1.00 94.56 182 GLU A O 1
ATOM 1417 N N . THR A 1 183 ? 5.868 13.790 -3.773 1.00 95.88 183 THR A N 1
ATOM 1418 C CA . THR A 1 183 ? 4.622 13.571 -4.525 1.00 95.88 183 THR A CA 1
ATOM 1419 C C . THR A 1 183 ? 4.122 12.131 -4.398 1.00 95.88 183 THR A C 1
ATOM 1421 O O . THR A 1 183 ? 2.926 11.916 -4.194 1.00 95.88 183 THR A O 1
ATOM 1424 N N . GLU A 1 184 ? 5.009 11.135 -4.454 1.00 95.12 184 GLU A N 1
ATOM 1425 C CA . GLU A 1 184 ? 4.666 9.727 -4.205 1.00 95.12 184 GLU A CA 1
ATOM 1426 C C . GLU A 1 184 ? 4.110 9.529 -2.788 1.00 95.12 184 GLU A C 1
ATOM 1428 O O . GLU A 1 184 ? 3.119 8.818 -2.593 1.00 95.12 184 GLU A O 1
ATOM 1433 N N . PHE A 1 185 ? 4.694 10.210 -1.799 1.00 95.50 185 PHE A N 1
ATOM 1434 C CA . PHE A 1 185 ? 4.193 10.226 -0.429 1.00 95.50 185 PHE A CA 1
ATOM 1435 C C . PHE A 1 185 ? 2.780 10.821 -0.336 1.00 95.50 185 PHE A C 1
ATOM 1437 O O . PHE A 1 185 ? 1.913 10.254 0.336 1.00 95.50 185 PHE A O 1
ATOM 1444 N N . ALA A 1 186 ? 2.525 11.934 -1.030 1.00 97.06 186 ALA A N 1
ATOM 1445 C CA . ALA A 1 186 ? 1.203 12.553 -1.086 1.00 97.06 186 ALA A CA 1
ATOM 1446 C C . ALA A 1 186 ? 0.158 11.610 -1.711 1.00 97.06 186 ALA A C 1
ATOM 1448 O O . ALA A 1 186 ? -0.934 11.452 -1.157 1.00 97.06 186 ALA A O 1
ATOM 1449 N N . ILE A 1 187 ? 0.508 10.916 -2.803 1.00 97.50 187 ILE A N 1
ATOM 1450 C CA . ILE A 1 187 ? -0.349 9.899 -3.435 1.00 97.50 187 ILE A CA 1
ATOM 1451 C C . ILE A 1 187 ? -0.633 8.745 -2.471 1.00 97.50 187 ILE A C 1
ATOM 1453 O O . ILE A 1 187 ? -1.792 8.366 -2.327 1.00 97.50 187 ILE A O 1
ATOM 1457 N N . ALA A 1 188 ? 0.375 8.231 -1.759 1.00 97.56 188 ALA A N 1
ATOM 1458 C CA . ALA A 1 188 ? 0.169 7.179 -0.763 1.00 97.56 188 ALA A CA 1
ATOM 1459 C C . ALA A 1 188 ? -0.793 7.627 0.352 1.00 97.56 188 ALA A C 1
ATOM 1461 O O . ALA A 1 188 ? -1.653 6.858 0.780 1.00 97.56 188 ALA A O 1
ATOM 1462 N N . GLY A 1 189 ? -0.691 8.885 0.796 1.00 98.06 189 GLY A N 1
ATOM 1463 C CA . GLY A 1 189 ? -1.654 9.484 1.719 1.00 98.06 189 GLY A CA 1
ATOM 1464 C C . GLY A 1 189 ? -3.069 9.545 1.134 1.00 98.06 189 GLY A C 1
ATOM 1465 O O . GLY A 1 189 ? -4.025 9.137 1.791 1.00 98.06 189 GLY A O 1
ATOM 1466 N N . ALA A 1 190 ? -3.218 9.992 -0.114 1.00 98.25 190 ALA A N 1
ATOM 1467 C CA . ALA A 1 190 ? -4.521 10.010 -0.773 1.00 98.25 190 ALA A CA 1
ATOM 1468 C C . ALA A 1 190 ? -5.123 8.609 -0.937 1.00 98.25 190 ALA A C 1
ATOM 1470 O O . ALA A 1 190 ? -6.306 8.433 -0.665 1.00 98.25 190 ALA A O 1
ATOM 1471 N N . ASP A 1 191 ? -4.326 7.607 -1.309 1.00 98.25 191 ASP A N 1
ATOM 1472 C CA . ASP A 1 191 ? -4.795 6.227 -1.443 1.00 98.25 191 ASP A CA 1
ATOM 1473 C C . ASP A 1 191 ? -5.288 5.675 -0.088 1.00 98.25 191 ASP A C 1
ATOM 1475 O O . ASP A 1 191 ? -6.330 5.021 -0.047 1.00 98.25 191 ASP A O 1
ATOM 1479 N N . ILE A 1 192 ? -4.625 6.001 1.033 1.00 98.50 192 ILE A N 1
ATOM 1480 C CA . ILE A 1 192 ? -5.107 5.664 2.389 1.00 98.50 192 ILE A CA 1
ATOM 1481 C C . ILE A 1 192 ? -6.441 6.356 2.690 1.00 98.50 192 ILE A C 1
ATOM 1483 O O . ILE A 1 192 ? -7.383 5.697 3.133 1.00 98.50 192 ILE A O 1
ATOM 1487 N N . TYR A 1 193 ? -6.535 7.669 2.450 1.00 98.62 193 TYR A N 1
ATOM 1488 C CA . TYR A 1 193 ? -7.755 8.443 2.707 1.00 98.62 193 TYR A CA 1
ATOM 1489 C C . TYR A 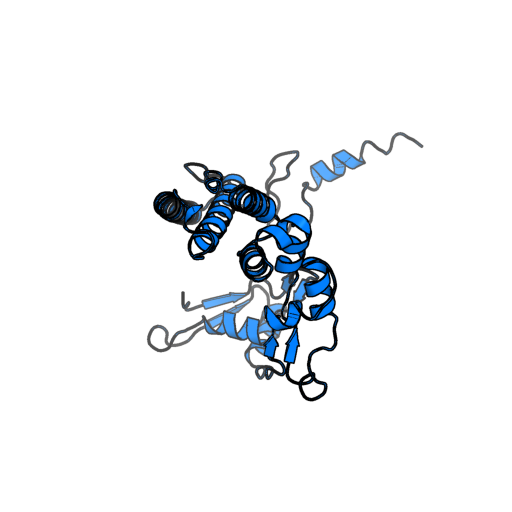1 193 ? -8.940 7.888 1.914 1.00 98.62 193 TYR A C 1
ATOM 1491 O O . TYR A 1 193 ? -10.005 7.624 2.473 1.00 98.62 193 TYR A O 1
ATOM 1499 N N . LEU A 1 194 ? -8.741 7.671 0.611 1.00 98.25 194 LEU A N 1
ATOM 1500 C CA . LEU A 1 194 ? -9.762 7.139 -0.283 1.00 98.25 194 LEU A CA 1
ATOM 1501 C C . LEU A 1 194 ? -10.140 5.712 0.121 1.00 98.25 194 LEU A C 1
ATOM 1503 O O . LEU A 1 194 ? -11.324 5.405 0.218 1.00 98.25 194 LEU A O 1
ATOM 1507 N N . TRP A 1 195 ? -9.173 4.857 0.456 1.00 98.00 195 TRP A N 1
ATOM 1508 C CA . TRP A 1 195 ? -9.461 3.503 0.932 1.00 98.00 195 TRP A CA 1
ATOM 1509 C C . TRP A 1 195 ? -10.338 3.502 2.190 1.00 98.00 195 TRP A C 1
ATOM 1511 O O . TRP A 1 195 ? -11.305 2.740 2.261 1.00 98.00 195 TRP A O 1
ATOM 1521 N N . LEU A 1 196 ? -10.030 4.369 3.161 1.00 98.06 196 LEU A N 1
ATOM 1522 C CA . LEU A 1 196 ? -10.811 4.504 4.392 1.00 98.06 196 LEU A CA 1
ATOM 1523 C C . LEU A 1 196 ? -12.209 5.052 4.100 1.00 98.06 196 LEU A C 1
ATOM 1525 O O . LEU A 1 196 ? -13.183 4.492 4.588 1.00 98.06 196 LEU A O 1
ATOM 1529 N N . SER A 1 197 ? -12.327 6.075 3.250 1.00 97.56 197 SER A N 1
ATOM 1530 C CA . SER A 1 197 ? -13.615 6.692 2.898 1.00 97.56 197 SER A CA 1
ATOM 1531 C C . SER A 1 197 ? -14.622 5.726 2.259 1.00 97.56 197 SER A C 1
ATOM 1533 O O . SER A 1 197 ? -15.823 5.909 2.402 1.00 97.56 197 SER A O 1
ATOM 1535 N N . GLN A 1 198 ? -14.140 4.663 1.606 1.00 96.44 198 GLN A N 1
ATOM 1536 C CA . GLN A 1 198 ? -14.963 3.629 0.965 1.00 96.44 198 GLN A CA 1
ATOM 1537 C C . GLN A 1 198 ? -15.471 2.567 1.960 1.00 96.44 198 GLN A C 1
ATOM 1539 O O . GLN A 1 198 ? -16.030 1.537 1.569 1.00 96.44 198 GLN A O 1
ATOM 1544 N N . ARG A 1 199 ? -15.236 2.757 3.262 1.00 95.81 199 ARG A N 1
ATOM 1545 C CA . ARG A 1 199 ? -15.799 1.929 4.330 1.00 95.81 199 ARG A CA 1
ATOM 1546 C C . ARG A 1 199 ? -16.989 2.658 4.925 1.00 95.81 199 ARG A C 1
ATOM 1548 O O . ARG A 1 199 ? -16.859 3.791 5.375 1.00 95.81 199 ARG A O 1
ATOM 1555 N N . ARG A 1 200 ? -18.130 1.971 4.989 1.00 95.25 200 ARG A N 1
ATOM 1556 C CA . ARG A 1 200 ? -19.381 2.516 5.534 1.00 95.25 200 ARG A CA 1
ATOM 1557 C C . ARG A 1 200 ? -19.205 3.095 6.943 1.00 95.25 200 ARG A C 1
ATOM 1559 O O . ARG A 1 200 ? -19.834 4.085 7.282 1.00 95.25 200 ARG A O 1
ATOM 1566 N N . GLU A 1 201 ? -18.335 2.495 7.751 1.00 94.62 201 GLU A N 1
ATOM 1567 C CA . GLU A 1 201 ? -18.027 2.955 9.109 1.00 94.62 201 GLU A CA 1
ATOM 1568 C C . GLU A 1 201 ? -17.262 4.285 9.155 1.00 94.62 201 GLU A C 1
ATOM 1570 O O . GLU A 1 201 ? -17.278 4.958 10.183 1.00 94.62 201 GLU A O 1
ATOM 1575 N N . PHE A 1 202 ? -16.571 4.654 8.071 1.00 96.25 202 PHE A N 1
ATOM 1576 C CA . PHE A 1 202 ? -15.666 5.805 8.031 1.00 96.25 202 PHE A CA 1
ATOM 1577 C C . PHE A 1 202 ? -16.096 6.903 7.056 1.00 96.25 202 PHE A C 1
ATOM 1579 O O . PHE A 1 202 ? -15.544 8.000 7.112 1.00 96.25 202 PHE A O 1
ATOM 1586 N N . GLU A 1 203 ? -17.080 6.638 6.194 1.00 94.12 203 GLU A N 1
ATOM 1587 C CA . GLU A 1 203 ? -17.598 7.577 5.191 1.00 94.12 203 GLU A CA 1
ATOM 1588 C C . GLU A 1 203 ? -17.967 8.940 5.805 1.00 94.12 203 GLU A C 1
ATOM 1590 O O . GLU A 1 203 ? -17.572 9.985 5.288 1.00 94.12 203 GLU A O 1
ATOM 1595 N N . GLY A 1 204 ? -18.616 8.945 6.978 1.00 96.12 204 GLY A N 1
ATOM 1596 C CA . GLY A 1 204 ? -18.986 10.172 7.699 1.00 96.12 204 GLY A CA 1
ATOM 1597 C C . GLY A 1 204 ? -17.802 11.027 8.176 1.00 96.12 204 GLY A C 1
ATOM 1598 O O . GLY A 1 204 ? -17.975 12.208 8.472 1.00 96.12 204 GLY A O 1
ATOM 1599 N N . TYR A 1 205 ? -16.590 10.467 8.215 1.00 97.56 205 TYR A N 1
ATOM 1600 C CA . TYR A 1 205 ? -15.357 11.180 8.559 1.00 97.56 205 TYR A CA 1
ATOM 1601 C C . TYR A 1 205 ? -14.556 11.604 7.322 1.00 97.56 205 TYR A C 1
ATOM 1603 O O . TYR A 1 205 ? -13.457 12.141 7.471 1.00 97.56 205 TYR A O 1
ATOM 1611 N N . ALA A 1 206 ? -15.076 11.398 6.108 1.00 97.62 206 ALA A N 1
ATOM 1612 C CA . ALA A 1 206 ? -14.381 11.660 4.849 1.00 97.62 206 ALA A CA 1
ATOM 1613 C C . ALA A 1 206 ? -14.986 12.824 4.025 1.00 97.62 206 ALA A C 1
ATOM 1615 O O . ALA A 1 206 ? -15.262 12.649 2.837 1.00 97.62 206 ALA A O 1
ATOM 1616 N N . PRO A 1 207 ? -15.174 14.038 4.586 1.00 97.88 207 PRO A N 1
ATOM 1617 C CA . PRO A 1 207 ? -15.867 15.121 3.878 1.00 97.88 207 PRO A CA 1
ATOM 1618 C C . PRO A 1 207 ? -15.115 15.647 2.645 1.00 97.88 207 PRO A C 1
ATOM 1620 O O . PRO A 1 207 ? -15.693 16.365 1.840 1.00 97.88 207 PRO A O 1
ATOM 1623 N N . PHE A 1 208 ? -13.831 15.311 2.488 1.00 97.62 208 PHE A N 1
ATOM 1624 C CA . PHE A 1 208 ? -12.982 15.772 1.388 1.00 97.62 208 PHE A CA 1
ATOM 1625 C C . PHE A 1 208 ? -12.769 14.698 0.311 1.00 97.62 208 PHE A C 1
ATOM 1627 O O . PHE A 1 208 ? -11.792 14.779 -0.428 1.00 97.62 208 PHE A O 1
ATOM 1634 N N . HIS A 1 209 ? -13.629 13.675 0.228 1.00 96.50 209 HIS A N 1
ATOM 1635 C CA . HIS A 1 209 ? -13.477 12.551 -0.706 1.00 96.50 209 HIS A CA 1
ATOM 1636 C C . HIS A 1 209 ? -13.213 12.989 -2.156 1.00 96.50 209 HIS A C 1
ATOM 1638 O O . HIS A 1 209 ? -12.195 12.602 -2.732 1.00 96.50 209 HIS A O 1
ATOM 1644 N N . GLU A 1 210 ? -14.085 13.827 -2.725 1.00 97.50 210 GLU A N 1
ATOM 1645 C CA . GLU A 1 210 ? -13.943 14.278 -4.116 1.00 97.50 210 GLU A CA 1
ATOM 1646 C C . GLU A 1 210 ? -12.687 15.138 -4.312 1.00 97.50 210 GLU A C 1
ATOM 1648 O O . GLU A 1 210 ? -11.917 14.899 -5.241 1.00 97.50 210 GLU A O 1
ATOM 1653 N N . ASP A 1 211 ? -12.398 16.054 -3.381 1.00 97.56 211 ASP A N 1
ATOM 1654 C CA . ASP A 1 211 ? -11.188 16.883 -3.436 1.00 97.56 211 ASP A CA 1
ATOM 1655 C C . ASP A 1 211 ? -9.910 16.028 -3.432 1.00 97.56 211 ASP A C 1
ATOM 1657 O O . ASP A 1 211 ? -8.978 16.268 -4.201 1.00 97.56 211 ASP A O 1
ATOM 1661 N N . VAL A 1 212 ? -9.846 15.018 -2.556 1.00 98.12 212 VAL A N 1
ATOM 1662 C CA . VAL A 1 212 ? -8.688 14.119 -2.450 1.00 98.12 212 VAL A CA 1
ATOM 1663 C C . VAL A 1 212 ? -8.560 13.257 -3.702 1.00 98.12 212 VAL A C 1
ATOM 1665 O O . VAL A 1 212 ? -7.443 13.043 -4.178 1.00 98.12 212 VAL A O 1
ATOM 1668 N N . ARG A 1 213 ? -9.679 12.811 -4.280 1.00 98.06 213 ARG A N 1
ATOM 1669 C CA . ARG A 1 213 ? -9.698 12.073 -5.547 1.00 98.06 213 ARG A CA 1
ATOM 1670 C C . ARG A 1 213 ? -9.127 12.909 -6.693 1.00 98.06 213 ARG A C 1
ATOM 1672 O O . ARG A 1 213 ? -8.283 12.412 -7.443 1.00 98.06 213 ARG A O 1
ATOM 1679 N N . GLU A 1 214 ? -9.523 14.175 -6.799 1.00 97.75 214 GLU A N 1
ATOM 1680 C CA . GLU A 1 214 ? -8.966 15.097 -7.792 1.00 97.75 214 GLU A CA 1
ATOM 1681 C C . GLU A 1 214 ? -7.477 15.375 -7.569 1.00 97.75 214 GLU A C 1
ATOM 1683 O O . GLU A 1 214 ? -6.696 15.360 -8.522 1.00 97.75 214 GLU A O 1
ATOM 1688 N N . LEU A 1 215 ? -7.066 15.633 -6.323 1.00 97.06 215 LEU A N 1
ATOM 1689 C CA . LEU A 1 215 ? -5.660 15.866 -5.980 1.00 97.06 215 LEU A CA 1
ATOM 1690 C C . LEU A 1 215 ? -4.796 14.659 -6.346 1.00 97.06 215 LEU A C 1
ATOM 1692 O O . LEU A 1 215 ? -3.755 14.816 -6.981 1.00 97.06 215 LEU A O 1
ATOM 1696 N N . ARG A 1 216 ? -5.262 13.450 -6.025 1.00 97.44 216 ARG A N 1
ATOM 1697 C CA . ARG A 1 216 ? -4.584 12.192 -6.356 1.00 97.44 216 ARG A CA 1
ATOM 1698 C C . ARG A 1 216 ? -4.395 12.019 -7.861 1.00 97.44 216 ARG A C 1
ATOM 1700 O O . ARG A 1 216 ? -3.335 11.562 -8.295 1.00 97.44 216 ARG A O 1
ATOM 1707 N N . PHE A 1 217 ? -5.396 12.396 -8.660 1.00 97.00 217 PHE A N 1
ATOM 1708 C CA . PHE A 1 217 ? -5.290 12.410 -10.120 1.00 97.00 217 PHE A CA 1
ATOM 1709 C C . PHE A 1 217 ? -4.251 13.436 -10.598 1.00 97.00 217 PHE A C 1
ATOM 1711 O O . PHE A 1 217 ? -3.306 13.061 -11.290 1.00 97.00 217 PHE A O 1
ATOM 1718 N N . LYS A 1 218 ? -4.343 14.690 -10.131 1.00 96.56 218 LYS A N 1
ATOM 1719 C CA . LYS A 1 218 ? -3.404 15.778 -10.469 1.00 96.56 218 LYS A CA 1
ATOM 1720 C C . LYS A 1 218 ? -1.950 15.425 -10.129 1.00 96.56 218 LYS A C 1
ATOM 1722 O O . LYS A 1 218 ? -1.045 15.688 -10.916 1.00 96.56 218 LYS A O 1
ATOM 1727 N N . TRP A 1 219 ? -1.709 14.809 -8.973 1.00 96.81 219 TRP A N 1
ATOM 1728 C CA . TRP A 1 219 ? -0.371 14.364 -8.570 1.00 96.81 219 TRP A CA 1
ATOM 1729 C C . TRP A 1 219 ? 0.161 13.240 -9.456 1.00 96.81 219 TRP A C 1
ATOM 1731 O O . TRP A 1 219 ? 1.340 13.259 -9.801 1.00 96.81 219 TRP A O 1
ATOM 1741 N N . SER A 1 220 ? -0.703 12.316 -9.882 1.00 95.06 220 SER A N 1
ATOM 1742 C CA . SER A 1 220 ? -0.320 11.254 -10.822 1.00 95.06 220 SER A CA 1
ATOM 1743 C C . SER A 1 220 ? 0.093 11.840 -12.178 1.00 95.06 220 SER A C 1
ATOM 1745 O O . SER A 1 220 ? 1.172 11.526 -12.672 1.00 95.06 220 SER A O 1
ATOM 1747 N N . GLU A 1 221 ? -0.691 12.774 -1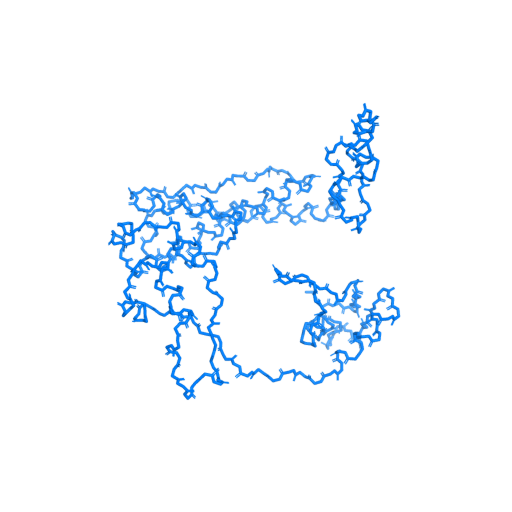2.727 1.00 94.38 221 GLU A N 1
ATOM 1748 C CA . GLU A 1 221 ? -0.339 13.464 -13.978 1.00 94.38 221 GLU A CA 1
ATOM 1749 C C . GLU A 1 221 ? 0.963 14.271 -13.862 1.00 94.38 221 GLU A C 1
ATOM 1751 O O . GLU A 1 221 ? 1.739 14.359 -14.817 1.00 94.38 221 GLU A O 1
ATOM 1756 N N . ASN A 1 222 ? 1.223 14.872 -12.697 1.00 92.31 222 ASN A N 1
ATOM 1757 C CA . ASN A 1 222 ? 2.469 15.591 -12.452 1.00 92.31 222 ASN A CA 1
ATOM 1758 C C . ASN A 1 222 ? 3.677 14.649 -12.453 1.00 92.31 222 ASN A C 1
ATOM 1760 O O . ASN A 1 222 ? 4.689 15.002 -13.062 1.00 92.31 222 ASN A O 1
ATOM 1764 N N . ILE A 1 223 ? 3.574 13.468 -11.827 1.00 92.62 223 ILE A N 1
ATOM 1765 C CA . ILE A 1 223 ? 4.617 12.433 -11.896 1.00 92.62 223 ILE A CA 1
ATOM 1766 C C . ILE A 1 223 ? 4.855 12.028 -13.352 1.00 92.62 223 ILE A C 1
ATOM 1768 O O . ILE A 1 223 ? 5.998 12.074 -13.809 1.00 92.62 223 ILE A O 1
ATOM 1772 N N . ASP A 1 224 ? 3.797 11.717 -14.103 1.00 90.38 224 ASP A N 1
ATOM 1773 C CA . ASP A 1 224 ? 3.913 11.303 -15.505 1.00 90.38 224 ASP A CA 1
ATOM 1774 C C . ASP A 1 224 ? 4.617 12.372 -16.353 1.00 90.38 224 ASP A C 1
ATOM 1776 O O . ASP A 1 224 ? 5.572 12.082 -17.081 1.00 90.38 224 ASP A O 1
ATOM 1780 N N . ARG A 1 225 ? 4.210 13.640 -16.210 1.00 89.50 225 ARG A N 1
ATOM 1781 C CA . ARG A 1 225 ? 4.840 14.770 -16.910 1.00 89.50 225 ARG A CA 1
ATOM 1782 C C . ARG A 1 225 ? 6.318 14.905 -16.553 1.00 89.50 225 ARG A C 1
ATOM 1784 O O . ARG A 1 225 ? 7.141 15.143 -17.437 1.00 89.50 225 ARG A O 1
ATOM 1791 N N . ALA A 1 226 ? 6.654 14.774 -15.277 1.00 87.44 226 ALA A N 1
ATOM 1792 C CA . ALA A 1 226 ? 8.013 14.974 -14.801 1.00 87.44 226 ALA A CA 1
ATOM 1793 C C . ALA A 1 226 ? 8.951 13.835 -15.240 1.00 87.44 226 ALA A C 1
ATOM 1795 O O . ALA A 1 226 ? 10.084 14.085 -15.659 1.00 87.44 226 ALA A O 1
ATOM 1796 N N . LEU A 1 227 ? 8.462 12.591 -15.246 1.00 85.19 227 LEU A N 1
ATOM 1797 C CA . LEU A 1 227 ? 9.201 11.440 -15.771 1.00 85.19 227 LEU A CA 1
ATOM 1798 C C . LEU A 1 227 ? 9.429 11.549 -17.289 1.00 85.19 227 LEU A C 1
ATOM 1800 O O . LEU A 1 227 ? 10.524 11.242 -17.767 1.00 85.19 227 LEU A O 1
ATOM 1804 N N . LEU A 1 228 ? 8.450 12.059 -18.048 1.00 83.69 228 LEU A N 1
ATOM 1805 C CA . LEU A 1 228 ? 8.602 12.322 -19.488 1.00 83.69 228 LEU A CA 1
ATOM 1806 C C . LEU A 1 228 ? 9.643 13.410 -19.792 1.00 83.69 228 LEU A C 1
ATOM 1808 O O . LEU A 1 228 ? 10.324 13.342 -20.815 1.00 83.69 228 LEU A O 1
ATOM 1812 N N . GLN A 1 229 ? 9.808 14.388 -18.899 1.00 77.19 229 GLN A N 1
ATOM 1813 C CA . GLN A 1 229 ? 10.785 15.474 -19.040 1.00 77.19 229 GLN A CA 1
ATOM 1814 C C . GLN A 1 229 ? 12.227 15.065 -18.686 1.00 77.19 229 GLN A C 1
ATOM 1816 O O . GLN A 1 229 ? 13.106 15.923 -18.661 1.00 77.19 229 GLN A O 1
ATOM 1821 N N . LYS A 1 230 ? 12.496 13.765 -18.472 1.00 66.31 230 LYS A N 1
ATOM 1822 C CA . LYS A 1 230 ? 13.815 13.224 -18.096 1.00 66.31 230 LYS A CA 1
ATOM 1823 C C . LYS A 1 230 ? 14.406 13.949 -16.885 1.00 66.31 230 LYS A C 1
ATOM 1825 O O . LYS A 1 230 ? 15.525 14.458 -16.948 1.00 66.31 230 LYS A O 1
ATOM 1830 N N . LEU A 1 231 ? 13.644 13.974 -15.789 1.00 63.34 231 LEU A N 1
ATOM 1831 C CA . LEU A 1 231 ? 14.148 14.331 -14.461 1.00 63.34 231 LEU A CA 1
ATOM 1832 C C . LEU A 1 231 ? 15.555 13.765 -14.244 1.00 63.34 231 LEU A C 1
ATOM 1834 O O . LEU A 1 231 ? 15.783 12.564 -14.429 1.00 63.34 231 LEU A O 1
ATOM 1838 N N . ASP A 1 232 ? 16.480 14.621 -13.812 1.00 65.06 232 ASP A N 1
ATOM 1839 C CA . ASP A 1 232 ? 17.776 14.158 -13.334 1.00 65.06 232 ASP A CA 1
ATOM 1840 C C . ASP A 1 232 ? 17.566 13.391 -12.021 1.00 65.06 232 ASP A C 1
ATOM 1842 O O . ASP A 1 232 ? 17.455 13.961 -10.933 1.00 65.06 232 ASP A O 1
ATOM 1846 N N . THR A 1 233 ? 17.458 12.070 -12.149 1.00 63.50 233 THR A N 1
ATOM 1847 C CA . THR A 1 233 ? 17.318 11.118 -11.038 1.00 63.50 233 THR A CA 1
ATOM 1848 C C . THR A 1 233 ? 18.667 10.635 -10.513 1.00 63.50 233 THR A C 1
ATOM 1850 O O . THR A 1 233 ? 18.737 9.725 -9.682 1.00 63.50 233 THR A O 1
ATOM 1853 N N . SER A 1 234 ? 19.764 11.233 -10.986 1.00 70.62 234 SER A N 1
ATOM 1854 C CA . SER A 1 234 ? 21.099 10.821 -10.587 1.00 70.62 234 SER A CA 1
ATOM 1855 C C . SER A 1 234 ? 21.294 11.059 -9.092 1.00 70.62 234 SER A C 1
ATOM 1857 O O . SER A 1 234 ? 21.143 12.175 -8.587 1.00 70.62 234 SER A O 1
ATOM 1859 N N . ARG A 1 235 ? 21.661 10.000 -8.362 1.00 71.12 235 ARG A N 1
ATOM 1860 C CA . ARG A 1 235 ? 21.991 10.102 -6.935 1.00 71.12 235 ARG A CA 1
ATOM 1861 C C . ARG A 1 235 ? 23.166 11.060 -6.765 1.00 71.12 235 ARG A C 1
ATOM 1863 O O . ARG A 1 235 ? 24.145 10.968 -7.497 1.00 71.12 235 ARG A O 1
ATOM 1870 N N . ARG A 1 236 ? 23.095 11.962 -5.788 1.00 84.25 236 ARG A N 1
ATOM 1871 C CA . ARG A 1 236 ? 24.152 12.943 -5.498 1.00 84.25 236 ARG A CA 1
ATOM 1872 C C . ARG A 1 236 ? 24.679 12.765 -4.080 1.00 84.25 236 ARG A C 1
ATOM 1874 O O . ARG A 1 236 ? 23.930 12.400 -3.175 1.00 84.25 236 ARG A O 1
ATOM 1881 N N . CYS A 1 237 ? 25.972 13.018 -3.894 1.00 80.62 237 CYS A N 1
ATOM 1882 C CA . CYS A 1 237 ? 26.594 13.040 -2.575 1.00 80.62 237 CYS A CA 1
ATOM 1883 C C . CYS A 1 237 ? 25.949 14.152 -1.725 1.00 80.62 237 CYS A C 1
ATOM 1885 O O . CYS A 1 237 ? 25.946 15.301 -2.170 1.00 80.62 237 CYS A O 1
ATOM 1887 N N . PRO A 1 238 ? 25.446 13.866 -0.510 1.00 80.31 238 PRO A N 1
ATOM 1888 C CA . PRO A 1 238 ? 24.814 14.877 0.335 1.00 80.31 238 PRO A CA 1
ATOM 1889 C C . PRO A 1 238 ? 25.796 15.935 0.862 1.00 80.31 238 PRO A C 1
ATOM 1891 O O . PRO A 1 238 ? 25.351 17.005 1.249 1.00 80.31 238 PRO A O 1
ATOM 1894 N N . GLN A 1 239 ? 27.109 15.664 0.862 1.00 83.31 239 GLN A N 1
ATOM 1895 C CA . GLN A 1 239 ? 28.130 16.597 1.361 1.00 83.31 239 GLN A CA 1
ATOM 1896 C C . GLN A 1 239 ? 28.640 17.568 0.284 1.00 83.31 239 GLN A C 1
ATOM 1898 O O . GLN A 1 239 ? 28.881 18.730 0.580 1.00 83.31 239 GLN A O 1
ATOM 1903 N N . CYS A 1 240 ? 28.795 17.123 -0.970 1.00 85.69 240 CYS A N 1
ATOM 1904 C CA . CYS A 1 240 ? 29.392 17.946 -2.036 1.00 85.69 240 CYS A CA 1
ATOM 1905 C C . CYS A 1 240 ? 28.537 18.095 -3.304 1.00 85.69 240 CYS A C 1
ATOM 1907 O O . CYS A 1 240 ? 28.972 18.723 -4.266 1.00 85.69 240 CYS A O 1
ATOM 1909 N N . GLY A 1 241 ? 27.354 17.476 -3.369 1.00 79.25 241 GLY A N 1
ATOM 1910 C CA . GLY A 1 241 ? 26.434 17.578 -4.511 1.00 79.25 241 GLY A CA 1
ATOM 1911 C C . GLY A 1 241 ? 26.880 16.862 -5.796 1.00 79.25 241 GLY A C 1
ATOM 1912 O O . GLY A 1 241 ? 26.142 16.870 -6.790 1.00 79.25 241 GLY A O 1
ATOM 1913 N N . ARG A 1 242 ? 28.058 16.217 -5.798 1.00 83.88 242 ARG A N 1
ATOM 1914 C CA . ARG A 1 242 ? 28.585 15.464 -6.948 1.00 83.88 242 ARG A CA 1
ATOM 1915 C C . ARG A 1 242 ? 27.672 14.286 -7.286 1.00 83.88 242 ARG A C 1
ATOM 1917 O O . ARG A 1 242 ? 27.263 13.547 -6.391 1.00 83.88 242 ARG A O 1
ATOM 1924 N N . VAL A 1 243 ? 27.403 14.095 -8.577 1.00 82.19 243 VAL A N 1
ATOM 1925 C CA . VAL A 1 243 ? 26.669 12.932 -9.088 1.00 82.19 243 VAL A CA 1
ATOM 1926 C C . VAL A 1 243 ? 27.457 11.655 -8.798 1.00 82.19 243 VAL A C 1
ATOM 1928 O O . VAL A 1 243 ? 28.628 11.534 -9.159 1.00 82.19 243 VAL A O 1
ATOM 1931 N N . LEU A 1 244 ? 26.811 10.717 -8.117 1.00 81.50 244 LEU A N 1
ATOM 1932 C CA . LEU A 1 244 ? 27.317 9.384 -7.848 1.00 81.50 244 LEU A CA 1
ATOM 1933 C C . LEU A 1 244 ? 27.065 8.497 -9.067 1.00 81.50 244 LEU A C 1
ATOM 1935 O O . LEU A 1 244 ? 26.022 8.581 -9.712 1.00 81.50 244 LEU A O 1
ATOM 1939 N N . GLN A 1 245 ? 28.021 7.618 -9.355 1.00 75.31 245 GLN A N 1
ATOM 1940 C CA . GLN A 1 245 ? 27.867 6.602 -10.394 1.00 75.31 245 GLN A CA 1
ATOM 1941 C C . GLN A 1 245 ? 26.638 5.723 -10.110 1.00 75.31 245 GLN A C 1
ATOM 1943 O O . GLN A 1 245 ? 26.295 5.479 -8.953 1.00 75.31 245 GLN A O 1
ATOM 1948 N N . ILE A 1 246 ? 26.005 5.205 -11.166 1.00 59.78 246 ILE A N 1
ATOM 1949 C CA . ILE A 1 246 ? 24.715 4.485 -11.103 1.00 59.7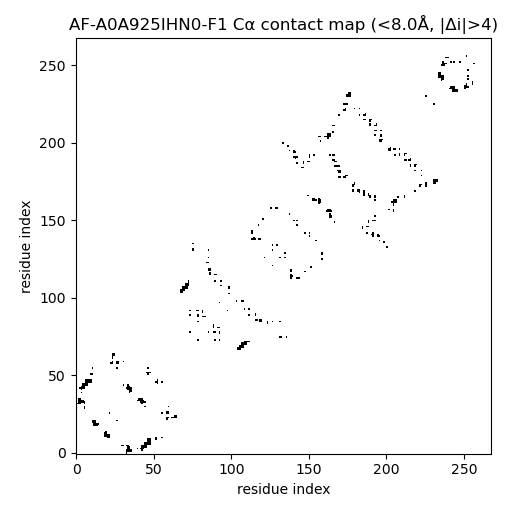8 246 ILE A CA 1
ATOM 1950 C C . ILE A 1 246 ? 24.753 3.263 -10.153 1.00 59.78 246 ILE A C 1
ATOM 1952 O O . ILE A 1 246 ? 23.731 2.907 -9.578 1.00 59.78 246 ILE A O 1
ATOM 1956 N N . ASN A 1 247 ? 25.941 2.711 -9.868 1.00 65.94 247 ASN A N 1
ATOM 1957 C CA . ASN A 1 247 ? 26.159 1.596 -8.932 1.00 65.94 247 ASN A CA 1
ATOM 1958 C C . ASN A 1 247 ? 26.998 1.965 -7.694 1.00 65.94 247 ASN A C 1
ATOM 1960 O O . ASN A 1 247 ? 27.581 1.092 -7.045 1.00 65.94 247 ASN A O 1
ATOM 1964 N N . HIS A 1 248 ? 27.093 3.253 -7.361 1.00 76.19 248 HIS A N 1
ATOM 1965 C CA . HIS A 1 248 ? 27.837 3.698 -6.189 1.00 76.19 248 HIS A CA 1
ATOM 1966 C C . HIS A 1 248 ? 27.185 3.145 -4.913 1.00 76.19 248 HIS A C 1
ATOM 1968 O O . HIS A 1 248 ? 26.037 3.465 -4.579 1.00 76.19 248 HIS A O 1
ATOM 1974 N N . ARG A 1 249 ? 27.921 2.279 -4.206 1.00 73.00 249 ARG A N 1
ATOM 1975 C CA . ARG A 1 249 ? 27.408 1.527 -3.048 1.00 73.00 249 ARG A CA 1
ATOM 1976 C C . ARG A 1 249 ? 27.050 2.432 -1.872 1.00 73.00 249 ARG A C 1
ATOM 1978 O O . ARG A 1 249 ? 26.097 2.152 -1.153 1.00 73.00 249 ARG A O 1
ATOM 1985 N N . TYR A 1 250 ? 27.795 3.518 -1.698 1.00 77.69 250 TYR A N 1
ATOM 1986 C CA . TYR A 1 250 ? 27.709 4.382 -0.524 1.00 77.69 250 TYR A CA 1
ATOM 1987 C C . TYR A 1 250 ? 26.941 5.675 -0.808 1.00 77.69 250 TYR A C 1
ATOM 1989 O O . TYR A 1 250 ? 26.772 6.075 -1.962 1.00 77.69 250 TYR A O 1
ATOM 1997 N N . ARG A 1 251 ? 26.432 6.309 0.258 1.00 80.94 251 ARG A N 1
ATOM 1998 C CA . ARG A 1 251 ? 25.653 7.559 0.191 1.00 80.94 251 ARG A CA 1
ATOM 1999 C C . ARG A 1 251 ? 26.538 8.792 -0.023 1.00 80.94 251 ARG A C 1
ATOM 2001 O O . ARG A 1 251 ? 26.096 9.732 -0.672 1.00 80.94 251 ARG A O 1
ATOM 2008 N N . LEU A 1 252 ? 27.758 8.785 0.510 1.00 83.88 252 LEU A N 1
ATOM 2009 C CA . LEU A 1 252 ? 28.790 9.793 0.253 1.00 83.88 252 LEU A CA 1
ATOM 2010 C C . LEU A 1 252 ? 29.627 9.372 -0.957 1.00 83.88 252 LEU A C 1
ATOM 2012 O O . LEU A 1 252 ? 29.766 8.177 -1.199 1.00 83.88 252 LEU A O 1
ATOM 2016 N N . CYS A 1 253 ? 30.182 10.327 -1.708 1.00 87.25 253 CYS A N 1
ATOM 2017 C CA . CYS A 1 253 ? 31.198 10.013 -2.718 1.00 87.25 253 CYS A CA 1
ATOM 2018 C C . CYS A 1 253 ? 32.533 9.665 -2.047 1.00 87.25 253 CYS A C 1
ATOM 2020 O O . CYS A 1 253 ? 32.806 10.182 -0.963 1.00 87.25 253 CYS A O 1
ATOM 2022 N N . ASP A 1 254 ? 33.389 8.914 -2.739 1.00 86.38 254 ASP A N 1
ATOM 2023 C CA . ASP A 1 254 ? 34.698 8.474 -2.227 1.00 86.38 254 ASP A CA 1
ATOM 2024 C C . ASP A 1 254 ? 35.542 9.617 -1.635 1.00 86.38 254 ASP A C 1
ATOM 2026 O O . ASP A 1 254 ? 36.132 9.457 -0.574 1.00 86.38 254 ASP A O 1
ATOM 2030 N N . LYS A 1 255 ? 35.522 10.807 -2.257 1.00 86.31 255 LYS A N 1
ATOM 2031 C CA . LYS A 1 255 ? 36.238 11.994 -1.755 1.00 86.31 255 LYS A CA 1
ATOM 2032 C C . LYS A 1 255 ? 35.736 12.452 -0.377 1.00 86.31 255 LYS A C 1
ATOM 2034 O O . LYS A 1 255 ? 36.514 12.558 0.555 1.00 86.31 255 LYS A O 1
ATOM 2039 N N . CYS A 1 256 ? 34.434 12.710 -0.248 1.00 87.12 256 CYS A N 1
ATOM 2040 C CA . CYS A 1 256 ? 33.838 13.136 1.024 1.00 87.12 256 CYS A CA 1
ATOM 2041 C C . CYS A 1 256 ? 33.895 12.051 2.099 1.00 87.12 256 CYS A C 1
ATOM 2043 O O . CYS A 1 256 ? 33.884 12.375 3.279 1.00 87.12 256 CYS A O 1
ATOM 2045 N N . TYR A 1 257 ? 33.921 10.778 1.697 1.00 86.56 257 TYR A N 1
ATOM 2046 C CA . TYR A 1 257 ? 34.169 9.682 2.621 1.00 86.56 257 TYR A CA 1
ATOM 2047 C C . TYR A 1 257 ? 35.606 9.752 3.154 1.00 86.56 257 TYR A C 1
ATOM 2049 O O . TYR A 1 257 ? 35.780 9.779 4.362 1.00 86.56 257 TYR A O 1
ATOM 2057 N N . ALA A 1 258 ? 36.618 9.878 2.289 1.00 82.81 258 ALA A N 1
ATOM 2058 C CA . ALA A 1 258 ? 38.021 9.992 2.705 1.00 82.81 258 ALA A CA 1
ATOM 2059 C C . ALA A 1 258 ? 38.276 11.190 3.642 1.00 82.81 258 ALA A C 1
ATOM 2061 O O . ALA A 1 258 ? 38.876 11.020 4.698 1.00 82.81 258 ALA A O 1
ATOM 2062 N N . GLU A 1 259 ? 37.715 12.362 3.330 1.00 81.88 259 GLU A N 1
ATOM 2063 C CA . GLU A 1 259 ? 37.838 13.576 4.160 1.00 81.88 259 GLU A CA 1
ATOM 2064 C C . GLU A 1 259 ? 37.237 13.419 5.574 1.00 81.88 259 GLU A C 1
ATOM 2066 O O . GLU A 1 259 ? 37.645 14.120 6.495 1.00 81.88 259 GLU A O 1
ATOM 2071 N N . GLN A 1 260 ? 36.273 12.509 5.779 1.00 75.19 260 GLN A N 1
ATOM 2072 C CA . GLN A 1 260 ? 35.722 12.223 7.114 1.00 75.19 260 GLN A CA 1
ATOM 2073 C C . GLN A 1 260 ? 36.634 11.330 7.966 1.00 75.19 260 GLN A C 1
ATOM 2075 O O . GLN A 1 260 ? 36.498 11.331 9.189 1.00 75.19 260 GLN A O 1
ATOM 2080 N N . PHE A 1 261 ? 37.545 10.577 7.344 1.00 64.75 261 PHE A N 1
ATOM 2081 C CA . PHE A 1 261 ? 38.458 9.661 8.034 1.00 64.75 261 PHE A CA 1
ATOM 2082 C C . PHE A 1 261 ? 39.901 10.184 8.114 1.00 64.75 261 PHE A C 1
ATOM 2084 O O . PHE A 1 261 ? 40.632 9.750 8.995 1.00 64.75 261 PHE A O 1
ATOM 2091 N N . GLU A 1 262 ? 40.293 11.165 7.293 1.00 55.59 262 GLU A N 1
ATOM 2092 C CA . GLU A 1 262 ? 41.594 11.857 7.408 1.00 55.59 262 GLU A CA 1
ATOM 2093 C C . GLU A 1 262 ? 41.707 12.755 8.659 1.00 55.59 262 GLU A C 1
ATOM 2095 O O . GLU A 1 262 ? 42.803 13.142 9.043 1.00 55.59 262 GLU A O 1
ATOM 2100 N N . GLY A 1 263 ? 40.601 13.057 9.350 1.00 51.75 263 GLY A N 1
ATOM 2101 C CA . GLY A 1 263 ? 40.612 13.824 10.606 1.00 51.75 263 GLY A CA 1
ATOM 2102 C C . GLY A 1 263 ? 40.920 13.014 11.875 1.00 51.75 263 GLY A C 1
ATOM 2103 O O . GLY A 1 263 ? 40.838 13.569 12.968 1.00 51.75 263 GLY A O 1
ATOM 2104 N N . TYR A 1 264 ? 41.213 11.713 11.758 1.00 47.34 264 TYR A N 1
ATOM 2105 C CA . TYR A 1 264 ? 41.397 10.791 12.891 1.00 47.34 264 TYR A CA 1
ATOM 2106 C C . TYR A 1 264 ? 42.802 10.159 12.981 1.00 47.34 264 TYR A C 1
ATOM 2108 O O . TYR A 1 264 ? 42.996 9.256 13.792 1.00 47.34 264 TYR A O 1
ATOM 2116 N N . GLU A 1 265 ? 43.783 10.624 12.197 1.00 43.47 265 GLU A N 1
ATOM 2117 C CA . GLU A 1 265 ? 45.175 10.127 12.256 1.00 43.47 265 GLU A CA 1
ATOM 2118 C C . GLU A 1 265 ? 46.139 10.981 13.106 1.00 43.47 265 GLU A C 1
ATOM 2120 O O . GLU A 1 265 ? 47.297 10.608 13.242 1.00 43.47 265 GLU A O 1
ATOM 2125 N N . ASP A 1 266 ? 45.678 12.048 13.772 1.00 40.94 266 ASP A N 1
ATOM 2126 C CA . ASP A 1 266 ? 46.530 12.917 14.618 1.00 40.94 266 ASP A CA 1
ATOM 2127 C C . ASP A 1 266 ? 46.495 12.585 16.131 1.00 40.94 266 ASP A C 1
ATOM 2129 O O . ASP A 1 266 ? 46.804 13.424 16.978 1.00 40.94 266 ASP A O 1
ATOM 2133 N N . TYR A 1 267 ? 46.136 11.351 16.505 1.00 45.28 267 TYR A N 1
ATOM 2134 C CA . TYR A 1 267 ? 46.227 10.874 17.895 1.00 45.28 267 TYR A CA 1
ATOM 2135 C C . TYR A 1 267 ? 46.855 9.480 17.992 1.00 45.28 267 TYR A C 1
ATOM 2137 O O . TYR A 1 267 ? 46.197 8.530 18.414 1.00 45.28 267 TYR A O 1
ATOM 2145 N N . TRP A 1 268 ? 48.132 9.380 17.631 1.00 43.06 268 TRP A N 1
ATOM 2146 C CA . TRP A 1 268 ? 49.089 8.386 18.138 1.00 43.06 268 TRP A CA 1
ATOM 2147 C C . TRP A 1 268 ? 50.471 9.036 18.262 1.00 43.06 268 TRP A C 1
ATOM 2149 O O . TRP A 1 268 ? 51.347 8.409 18.899 1.00 43.06 268 TRP A O 1
#

Solvent-accessible surface area (backbone atoms only — not comparable to full-atom values): 15697 Å² total; per-residue (Å²): 130,78,34,58,62,33,70,42,79,69,64,61,45,72,79,88,82,51,80,40,69,64,49,46,64,57,42,37,61,57,44,60,32,20,25,45,93,92,81,37,99,61,43,42,73,49,40,80,43,73,69,56,35,54,53,48,56,53,34,50,73,44,81,78,81,79,86,60,60,48,70,47,74,84,52,67,76,64,39,73,77,40,81,72,47,71,27,51,23,51,52,45,55,68,72,42,75,80,58,54,79,95,39,53,79,44,40,42,72,46,91,52,65,64,39,36,56,46,30,64,73,49,54,66,69,56,36,64,72,63,31,65,72,50,41,54,55,62,30,66,49,75,67,49,86,85,42,44,67,56,51,50,51,35,52,52,18,53,77,70,77,33,64,42,70,80,54,65,82,48,70,96,65,51,75,44,57,65,42,46,51,48,32,53,51,20,39,46,33,28,53,33,52,53,59,47,36,75,32,87,92,36,35,90,25,36,90,55,53,68,62,43,53,52,49,38,50,54,50,51,54,46,51,54,54,28,61,73,67,63,53,67,69,68,53,48,15,84,87,76,63,49,73,45,60,98,78,54,89,60,72,54,44,73,67,65,49,49,63,68,58,67,76,68,74,90,81,128

Mean predicted aligned error: 9.96 Å

Foldseek 3Di:
DQDQEQEAADQWDDPVPDIDGDALVRLQVRQVSRDDDPPDPGGYYYYPDPVVRVVSVCSPPDDDDDDFEDEDADDPVQQVPDDDFPLVSRVCSQVDPVQPPVCPRHYHYDPCPQLSVLSVLDDRVLCVQLDVNVSSLLSPQPDDPLQSVLSSQQSVCLSVVAARDQADAQDPADQAPVSLVSLVSSLSSLSRLLSQCPDPSCVSNNPCNVVSVVSNVSSVVRNVVNVVVVRPHFQAQPPPRHGDDPVRPDNHPPVVVVVVVVVPPPPD

Secondary structure (DSSP, 8-state):
--BSEEEES-SEEE-SS-EEEPPHHHHHHHHTTB--TTT-S--EEEESSHHHHHHHHHHHTSPPPPP--EEE---HHHHHTS-S-HHHHHHHHHHS--S-GGGTTTEEE---HHHHHHHHTS-HHHHHHH-HHHHHHHHTS---TTTHHHHHHHHHHHHTT-PPPPPPPPPSS--SHHHHHHHHHHHHHHHHHHHHHTSTTTGGG-TTHHHHHHHHHHHHHHHHHHHHTT-----B-TTT-PBPPTT--SSS-HHHHHHHHGGGSS--

pLDDT: mean 88.16, std 11.66, range [40.94, 98.62]

Sequence (268 aa):
LPADYVCFYEIEKFDGKQKRLLSTAEVQQIGGRAGRFGFSNAGIIGATNKRNLNIIRRLFNAEPVTLTHARVAPTYDDLIMIPGGLADQLIQWSA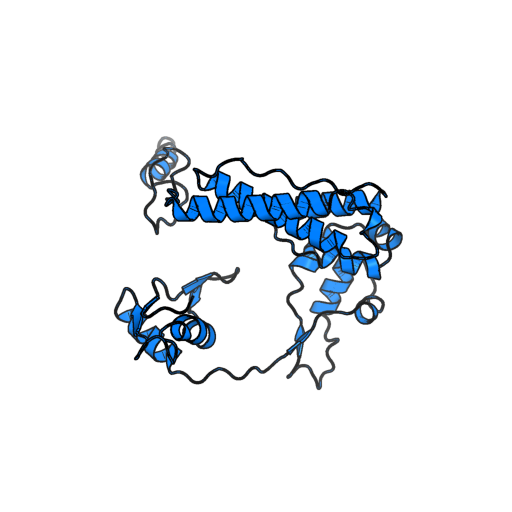LQSIPDNLRDKISTADLTEPIELAKMLTREEVEKVGLATALKLINAPTRNSSRGYWRKCADAILSGRAMPRPIPAPSRITTSKELEETEFAIAGADIYLWLSQRREFEGYAPFHEDVRELRFKWSENIDRALLQKLDTSRRCPQCGRVLQINHRYRLCDKCYAEQFEGYEDYW

Nearest PDB structures (foldseek):
  8qcf-assembly1_M  TM=3.139E-01  e=4.130E-03  Saccharomyces cerevisiae
  6c90-assembly1_A  TM=3.331E-01  e=9.300E-03  Homo sapiens
  7z52-assembly1_B  TM=3.227E-01  e=7.907E-03  Homo sapiens
  4u4c-assembly1_A  TM=4.228E-01  e=1.824E-01  Saccharomyces cerevisiae S288C
  5mc6-assembly1_h  TM=3.211E-01  e=4.576E-01  Saccharomyces cerevisiae S288C